Protein AF-A0A1J0ADS4-F1 (afdb_monomer_lite)

InterPro domains:
  IPR002820 Molybdopterin cofactor biosynthesis C (MoaC) domain [PF01967] (14-150)
  IPR013482 Molybdenum cofactor guanylyltransferase [MF_00316] (157-343)
  IPR013482 Molybdenum cofactor guanylyltransferase [cd02503] (159-340)
  IPR023045 Molybdenum cofactor biosynthesis C [TIGR00581] (3-151)
  IPR025877 MobA-like NTP transferase [PF12804] (161-295)
  IPR029044 Nucleotide-diphospho-sugar transferases [G3DSA:3.90.550.10] (155-344)
  IPR029044 Nucleotide-diphospho-sugar transferases [SSF53448] (159-340)
  IPR036522 Molybdopterin cofactor biosynthesis C (MoaC) domain superfamily [G3DSA:3.30.70.640] (1-154)
  IPR036522 Molybdopterin cofactor biosynthesis C (MoaC) domain superfamily [SSF55040] (11-152)
  IPR047594 Molybdenum cofactor biosynthesis C, bacteria/eukaryotes [cd01420] (14-151)

Radius of gyration: 23.71 Å; chains: 1; bounding box: 54×39×68 Å

Organism: NCBI:txid1188229

Secondary structure (DSSP, 8-state):
---TTB-TTS-B-PPP-TTSPPEEEEEEEEEEEE--GGGGGGEETTEEEETTEEHHHHHHHHHHHHHTTHHHHSTTPPP----EEEEEEEE-TT-EEEEEEEEEEEESS--HHHHHHHHHHHHHHHHHHHTTT-S--EEEEEEEEEEESSSS-B-SS-EEEEEE-----TTTSS-GGG-EETTEEHHHHHHHHHHTT-SEEEEEE-TTTTTTSGGGGS-EEE--S---STHHHHHHHHHH-TTSEEEEEETT-TT--HHHHHHHHHT--TTSSEEEEE-TTT-SEEEEEEEEPTHHHHHHHHHHHTT---HHHHHTTS-EEEE--S-GGGG----SHHHHHTS--

pLDDT: mean 91.05, std 9.17, range [40.84, 98.88]

Foldseek 3Di:
DDDQQADPVRDGDAHDLPPFAWWKKKWKWKKKKQDDPLQVVQDDPFFGQDPVGTQLVQLQVQLLVQLQCLPVPDPNDDRFDWPDKDWDWGADPRRMIMIMIMTIHGGSDHSHSSRLRSNVRSLVSSCVRCVVSDNPMDMDDTGIAFIATDQETHHVFAEEEEEEQDDPLPQAVDRLQQDDDPHGRLVVVVLVLCVSYHPYYEYEDAVCPQPPHPCPPHHYQHQPDPDDPPLSSVLSVCVVPLGHKYFAAYSQLSLADNVLLRVQRSQDDQVFQKEAEADPVPRFGPPRGIIGHSVVNVLSVVCVVVVNHDVRVSPRVTGYNYDHDPDVSSSDGDNHPVSVVPDDD

Structure (mmCIF, N/CA/C/O backbone):
data_AF-A0A1J0ADS4-F1
#
_entry.id   AF-A0A1J0ADS4-F1
#
loop_
_atom_site.group_PDB
_atom_site.id
_atom_site.type_symbol
_atom_site.label_atom_id
_atom_site.label_alt_id
_atom_site.label_comp_id
_atom_site.label_asym_id
_atom_site.label_entity_id
_atom_site.label_seq_id
_atom_site.pdbx_PDB_ins_code
_atom_site.Cartn_x
_atom_site.Cartn_y
_atom_site.Cartn_z
_atom_site.occupancy
_atom_site.B_iso_or_equiv
_atom_site.auth_seq_id
_atom_site.auth_comp_id
_atom_site.auth_asym_id
_atom_site.auth_atom_id
_atom_site.pdbx_PDB_model_num
ATOM 1 N N . MET A 1 1 ? -22.324 -1.658 -12.040 1.00 40.84 1 MET A N 1
ATOM 2 C CA . MET A 1 1 ? -21.294 -0.599 -12.139 1.00 40.84 1 MET A CA 1
ATOM 3 C C . MET A 1 1 ? -21.770 0.405 -13.178 1.00 40.84 1 MET A C 1
ATOM 5 O O . MET A 1 1 ? -22.011 -0.017 -14.299 1.00 40.84 1 MET A O 1
ATOM 9 N N . ASN A 1 2 ? -21.954 1.681 -12.827 1.00 46.66 2 ASN A N 1
ATOM 10 C CA . ASN A 1 2 ? -22.192 2.729 -13.828 1.00 46.66 2 ASN A CA 1
ATOM 11 C C . ASN A 1 2 ? -20.843 3.138 -14.432 1.00 46.66 2 ASN A C 1
ATOM 13 O O . ASN A 1 2 ? -19.930 3.499 -13.689 1.00 46.66 2 ASN A O 1
ATOM 17 N N . LEU A 1 3 ? -20.710 3.061 -15.757 1.00 55.16 3 LEU A N 1
ATOM 18 C CA . LEU A 1 3 ? -19.523 3.516 -16.483 1.00 55.16 3 LEU A CA 1
ATOM 19 C C . LEU A 1 3 ? -19.428 5.044 -16.357 1.00 55.16 3 LEU A C 1
ATOM 21 O O . LEU A 1 3 ? -20.282 5.764 -16.861 1.00 55.16 3 LEU A O 1
ATOM 25 N N . SER A 1 4 ? -18.409 5.556 -15.662 1.00 63.94 4 SER A N 1
ATOM 26 C CA . SER A 1 4 ? -18.287 6.997 -15.385 1.00 63.94 4 SER A CA 1
ATOM 27 C C . SER A 1 4 ? -17.936 7.837 -16.618 1.00 63.94 4 SER A C 1
ATOM 29 O O . SER A 1 4 ? -18.222 9.030 -16.638 1.00 63.94 4 SER A O 1
ATOM 31 N N . HIS A 1 5 ? -17.342 7.224 -17.643 1.00 69.25 5 HIS A N 1
ATOM 32 C CA . HIS A 1 5 ? -16.857 7.902 -18.851 1.00 69.25 5 HIS A CA 1
ATOM 33 C C . HIS A 1 5 ? -17.876 7.975 -19.990 1.00 69.25 5 HIS A C 1
ATOM 35 O O . HIS A 1 5 ? -17.514 8.385 -21.085 1.00 69.25 5 HIS A O 1
ATOM 41 N N . LEU A 1 6 ? -19.130 7.584 -19.757 1.00 75.19 6 LEU A N 1
ATOM 42 C CA . LEU A 1 6 ? -20.197 7.690 -20.748 1.00 75.19 6 LEU A CA 1
ATOM 43 C C . LEU A 1 6 ? -21.271 8.674 -20.273 1.00 75.19 6 LEU A C 1
ATOM 45 O O . LEU A 1 6 ? -21.571 8.771 -19.078 1.00 75.19 6 LEU A O 1
ATOM 49 N N . ASP A 1 7 ? -21.826 9.451 -21.194 1.00 74.75 7 ASP A N 1
ATOM 50 C CA . ASP A 1 7 ? -23.020 10.251 -20.946 1.00 74.75 7 ASP A CA 1
ATOM 51 C C . ASP A 1 7 ? -24.309 9.407 -21.029 1.00 74.75 7 ASP A C 1
ATOM 53 O O . ASP A 1 7 ? -24.271 8.192 -21.223 1.00 74.75 7 ASP A O 1
ATOM 57 N N . ALA A 1 8 ? -25.468 10.051 -20.853 1.00 77.94 8 ALA A N 1
ATOM 58 C CA . ALA A 1 8 ? -26.770 9.379 -20.921 1.00 77.94 8 ALA A CA 1
ATOM 59 C C . ALA A 1 8 ? -27.094 8.800 -22.315 1.00 77.94 8 ALA A C 1
ATOM 61 O O . ALA A 1 8 ? -27.987 7.967 -22.436 1.00 77.94 8 ALA A O 1
ATOM 62 N N . ASN A 1 9 ? -26.353 9.216 -23.345 1.00 82.06 9 ASN A N 1
ATOM 63 C CA . ASN A 1 9 ? -26.472 8.773 -24.729 1.00 82.06 9 ASN A CA 1
ATOM 64 C C . ASN A 1 9 ? -25.349 7.793 -25.125 1.00 82.06 9 ASN A C 1
ATOM 66 O O . ASN A 1 9 ? -25.169 7.529 -26.313 1.00 82.06 9 ASN A O 1
ATOM 70 N N . ASN A 1 10 ? -24.586 7.261 -24.158 1.00 78.44 10 ASN A N 1
ATOM 71 C CA . ASN A 1 10 ? -23.401 6.421 -24.373 1.00 78.44 10 ASN A CA 1
ATOM 72 C C . ASN A 1 10 ? -22.268 7.093 -25.171 1.00 78.44 10 ASN A C 1
ATOM 74 O O . ASN A 1 10 ? -21.444 6.404 -25.775 1.00 78.44 10 ASN A O 1
ATOM 78 N N . GLN A 1 11 ? -22.183 8.424 -25.158 1.00 79.88 11 GLN A N 1
ATOM 79 C CA . GLN A 1 11 ? -21.048 9.139 -25.733 1.00 79.88 11 GLN A CA 1
ATOM 80 C C . GLN A 1 11 ? -19.910 9.285 -24.715 1.00 79.88 11 GLN A C 1
ATOM 82 O O . GLN A 1 11 ? -20.177 9.530 -23.533 1.00 79.88 11 GLN A O 1
ATOM 87 N N . PRO A 1 12 ? -18.640 9.163 -25.143 1.00 82.38 12 PRO A N 1
ATOM 88 C CA . PRO A 1 12 ? -17.498 9.378 -24.268 1.00 82.38 12 PRO A CA 1
ATOM 89 C C . PRO A 1 12 ? -17.485 10.792 -23.678 1.00 82.38 12 PRO A C 1
ATOM 91 O O . PRO A 1 12 ? -17.591 11.779 -24.404 1.00 82.38 12 PRO A O 1
ATOM 94 N N . LYS A 1 13 ? -17.315 10.898 -22.360 1.00 84.75 13 LYS A N 1
ATOM 95 C CA . LYS A 1 13 ? -17.177 12.173 -21.653 1.00 84.75 13 LYS A CA 1
ATOM 96 C C . LYS A 1 13 ? -16.078 12.124 -20.600 1.00 84.75 13 LYS A C 1
ATOM 98 O O . LYS A 1 13 ? -15.821 11.097 -19.966 1.00 84.75 13 LYS A O 1
ATOM 103 N N . MET A 1 14 ? -15.490 13.288 -20.349 1.00 86.62 14 MET A N 1
ATOM 104 C CA . MET A 1 14 ? -14.678 13.511 -19.160 1.00 86.62 14 MET A CA 1
ATOM 105 C C . MET A 1 14 ? -15.586 13.590 -17.925 1.00 86.62 14 MET A C 1
ATOM 107 O O . MET A 1 14 ? -16.656 14.197 -17.955 1.00 86.62 14 MET A O 1
ATOM 111 N N . VAL A 1 15 ? -15.169 12.955 -16.829 1.00 88.31 15 VAL A N 1
ATOM 112 C CA . VAL A 1 15 ? -15.912 12.977 -15.562 1.00 88.31 15 VAL A CA 1
ATOM 113 C C . VAL A 1 15 ? -15.764 14.351 -14.913 1.00 88.31 15 VAL A C 1
ATOM 115 O O . VAL A 1 15 ? -14.639 14.803 -14.708 1.00 88.31 15 VAL A O 1
ATOM 118 N N . ASP A 1 16 ? -16.870 14.988 -14.524 1.00 88.81 16 ASP A N 1
ATOM 119 C CA . ASP A 1 16 ? -16.796 16.194 -13.698 1.00 88.81 16 ASP A CA 1
ATOM 120 C C . ASP A 1 16 ? -16.291 15.844 -12.286 1.00 88.81 16 ASP A C 1
ATOM 122 O O . ASP A 1 16 ? -16.812 14.956 -11.601 1.00 88.81 16 ASP A O 1
ATOM 126 N N . ILE A 1 17 ? -15.232 16.532 -11.866 1.00 91.19 17 ILE A N 1
ATOM 127 C CA . ILE A 1 17 ? -14.591 16.377 -10.559 1.00 91.19 17 ILE A CA 1
ATOM 128 C C . ILE A 1 17 ? -14.717 17.636 -9.693 1.00 91.19 17 ILE A C 1
ATOM 130 O O . ILE A 1 17 ? -14.140 17.669 -8.611 1.00 91.19 17 ILE A O 1
ATOM 134 N N . SER A 1 18 ? -15.472 18.650 -10.129 1.00 90.75 18 SER A N 1
ATOM 135 C CA . SER A 1 18 ? -15.635 19.950 -9.464 1.00 90.75 18 SER A CA 1
ATOM 136 C C . SER A 1 18 ? -16.016 19.833 -7.981 1.00 90.75 18 SER A C 1
ATOM 138 O O . SER A 1 18 ? -15.385 20.476 -7.139 1.00 90.75 18 SER A O 1
ATOM 140 N N . SER A 1 19 ? -16.962 18.948 -7.661 1.00 90.62 19 SER A N 1
ATOM 141 C CA . SER A 1 19 ? -17.500 18.704 -6.315 1.00 90.62 19 SER A CA 1
ATOM 142 C C . SER A 1 19 ? -16.641 17.798 -5.427 1.00 90.62 19 SER A C 1
ATOM 144 O O . SER A 1 19 ? -16.926 17.657 -4.239 1.00 90.62 19 SER A O 1
ATOM 146 N N . LYS A 1 20 ? -15.595 17.165 -5.972 1.00 89.62 20 LYS A N 1
ATOM 147 C CA . LYS A 1 20 ? -14.712 16.288 -5.192 1.00 89.62 20 LYS A CA 1
ATOM 148 C C . LYS A 1 20 ? -13.735 17.118 -4.357 1.00 89.62 20 LYS A C 1
ATOM 150 O O . LYS A 1 20 ? -13.250 18.162 -4.798 1.00 89.62 20 LYS A O 1
ATOM 155 N N . SER A 1 21 ? -13.407 16.623 -3.168 1.00 87.69 21 SER A N 1
ATOM 156 C CA . SER A 1 21 ? -12.340 17.174 -2.334 1.00 87.69 21 SER A CA 1
ATOM 157 C C . SER A 1 21 ? -10.961 16.853 -2.915 1.00 87.69 21 SER A C 1
ATOM 159 O O . SER A 1 21 ? -10.755 15.813 -3.551 1.00 87.69 21 SER A O 1
ATOM 161 N N . SER A 1 22 ? -10.017 17.773 -2.702 1.00 91.62 22 SER A N 1
ATOM 162 C CA . SER A 1 22 ? -8.606 17.525 -2.993 1.00 91.62 22 SER A CA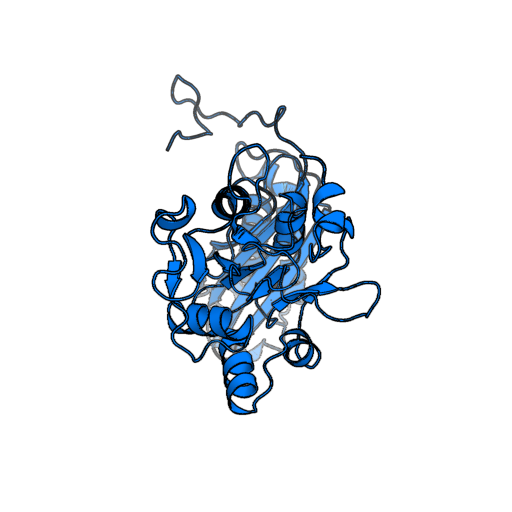 1
ATOM 163 C C . SER A 1 22 ? -7.981 16.769 -1.828 1.00 91.62 22 SER A C 1
ATOM 165 O O . SER A 1 22 ? -8.177 17.147 -0.675 1.00 91.62 22 SER A O 1
ATOM 167 N N . THR A 1 23 ? -7.253 15.704 -2.133 1.00 91.06 23 THR A N 1
ATOM 168 C CA . THR A 1 23 ? -6.609 14.821 -1.155 1.00 91.06 23 THR A CA 1
ATOM 169 C C . THR A 1 23 ? -5.242 14.409 -1.684 1.00 91.06 23 THR A C 1
ATOM 171 O O . THR A 1 23 ? -5.000 14.473 -2.893 1.00 91.06 23 THR A O 1
ATOM 174 N N . LEU A 1 24 ? -4.343 13.975 -0.799 1.00 92.25 24 LEU A N 1
ATOM 175 C CA . LEU A 1 24 ? -3.059 13.410 -1.208 1.00 92.25 24 LEU A CA 1
ATOM 176 C C . LEU A 1 24 ? -3.297 12.080 -1.932 1.00 92.25 24 LEU A C 1
ATOM 178 O O . LEU A 1 24 ? -3.792 11.126 -1.340 1.00 92.25 24 LEU A O 1
ATOM 182 N N . ARG A 1 25 ? -2.936 12.016 -3.210 1.00 94.62 25 ARG A N 1
ATOM 183 C CA . ARG A 1 25 ? -3.041 10.849 -4.088 1.00 94.62 25 ARG A CA 1
ATOM 184 C C . ARG A 1 25 ? -1.667 10.228 -4.265 1.00 94.62 25 ARG A C 1
ATOM 186 O O . ARG A 1 25 ? -0.678 10.935 -4.459 1.00 94.62 25 ARG A O 1
ATOM 193 N N . ARG A 1 26 ? -1.618 8.900 -4.284 1.00 96.31 26 ARG A N 1
ATOM 194 C CA . ARG A 1 26 ? -0.428 8.133 -4.663 1.00 96.31 26 ARG A CA 1
ATOM 195 C C . ARG A 1 26 ? -0.846 6.994 -5.573 1.00 96.31 26 ARG A C 1
ATOM 197 O O . ARG A 1 26 ? -1.830 6.315 -5.281 1.00 96.31 26 ARG A O 1
ATOM 204 N N . ALA A 1 27 ? -0.077 6.763 -6.627 1.00 97.31 27 ALA A N 1
ATOM 205 C CA . ALA A 1 27 ? -0.176 5.565 -7.443 1.00 97.31 27 ALA A CA 1
ATOM 206 C C . ALA A 1 27 ? 1.216 4.987 -7.695 1.00 97.31 27 ALA A C 1
ATOM 208 O O . ALA A 1 27 ? 2.151 5.738 -7.968 1.00 97.31 27 ALA A O 1
ATOM 209 N N . THR A 1 28 ? 1.340 3.664 -7.627 1.00 97.81 28 THR A N 1
ATOM 210 C CA . THR A 1 28 ? 2.539 2.943 -8.059 1.00 97.81 28 THR A CA 1
ATOM 211 C C . THR A 1 28 ? 2.137 1.935 -9.119 1.00 97.81 28 THR A C 1
ATOM 213 O O . THR A 1 28 ? 1.284 1.085 -8.866 1.00 97.81 28 THR A O 1
ATOM 216 N N . ALA A 1 29 ? 2.743 2.021 -10.297 1.00 98.44 29 ALA A N 1
ATOM 217 C CA . ALA A 1 29 ? 2.557 1.073 -11.388 1.00 98.44 29 ALA A CA 1
ATOM 218 C C . ALA A 1 29 ? 3.856 0.320 -11.671 1.00 98.44 29 ALA A C 1
ATOM 220 O O . ALA A 1 29 ? 4.939 0.775 -11.302 1.00 98.44 29 ALA A O 1
ATOM 221 N N . GLN A 1 30 ? 3.737 -0.820 -12.344 1.00 98.38 30 GLN A N 1
ATOM 222 C CA . GLN A 1 30 ? 4.853 -1.664 -12.744 1.00 98.38 30 GLN A CA 1
ATOM 223 C C . GLN A 1 30 ? 4.760 -2.018 -14.223 1.00 98.38 30 GLN A C 1
ATOM 225 O O . GLN A 1 30 ? 3.656 -2.180 -14.731 1.00 98.38 30 GLN A O 1
ATOM 230 N N . ALA A 1 31 ? 5.909 -2.208 -14.867 1.00 98.69 31 ALA A N 1
ATOM 231 C CA . ALA A 1 31 ? 6.056 -3.008 -16.080 1.00 98.69 31 ALA A CA 1
ATOM 232 C C . ALA A 1 31 ? 7.267 -3.943 -15.935 1.00 98.69 31 ALA A C 1
ATOM 234 O O . ALA A 1 31 ? 8.220 -3.629 -15.217 1.00 98.69 31 ALA A O 1
ATOM 235 N N . LYS A 1 32 ? 7.244 -5.091 -16.615 1.00 98.62 32 LYS A N 1
ATOM 236 C CA . LYS A 1 32 ? 8.375 -6.023 -16.670 1.00 98.62 32 LYS A CA 1
ATOM 237 C C . LYS A 1 32 ? 8.869 -6.199 -18.095 1.00 98.62 32 LYS A C 1
ATOM 239 O O . LYS A 1 32 ? 8.079 -6.198 -19.035 1.00 98.62 32 LYS A O 1
ATOM 244 N N . ILE A 1 33 ? 10.173 -6.404 -18.251 1.00 98.50 33 ILE A N 1
ATOM 245 C CA . ILE A 1 33 ? 10.802 -6.631 -19.550 1.00 98.50 33 ILE A CA 1
ATOM 246 C C . ILE A 1 33 ? 11.696 -7.853 -19.466 1.00 98.50 33 ILE A C 1
ATOM 248 O O . ILE A 1 33 ? 12.663 -7.873 -18.711 1.00 98.50 33 ILE A O 1
ATOM 252 N N . GLN A 1 34 ? 11.385 -8.867 -20.264 1.00 98.38 34 GLN A N 1
ATOM 253 C CA . GLN A 1 34 ? 12.276 -9.996 -20.462 1.00 98.38 34 GLN A CA 1
ATOM 254 C C . GLN A 1 34 ? 13.280 -9.642 -21.558 1.00 98.38 34 GLN A C 1
ATOM 256 O O . GLN A 1 34 ? 12.895 -9.466 -22.720 1.00 98.38 34 GLN A O 1
ATOM 261 N N . LEU A 1 35 ? 14.559 -9.550 -21.195 1.00 97.75 35 LEU A N 1
ATOM 262 C CA . LEU A 1 35 ? 15.634 -9.383 -22.167 1.00 97.75 35 LEU A CA 1
ATOM 263 C C . LEU A 1 35 ? 16.173 -10.759 -22.600 1.00 97.75 35 LEU A C 1
ATOM 265 O O . LEU A 1 35 ? 16.224 -11.686 -21.786 1.00 97.75 35 LEU A O 1
ATOM 269 N N . PRO A 1 36 ? 16.583 -10.922 -23.869 1.00 97.12 36 PRO A N 1
ATOM 270 C CA . PRO A 1 36 ? 17.258 -12.130 -24.329 1.00 97.12 36 PRO A CA 1
ATOM 271 C C . PRO A 1 36 ? 18.683 -12.236 -23.771 1.00 97.12 36 PRO A C 1
ATOM 273 O O . PRO A 1 36 ? 19.350 -11.231 -23.521 1.00 97.12 36 PRO A O 1
ATOM 276 N N . SER A 1 37 ? 19.183 -13.469 -23.652 1.00 96.31 37 SER A N 1
ATOM 277 C CA . SER A 1 37 ? 20.492 -13.788 -23.054 1.00 96.31 37 SER A CA 1
ATOM 278 C C . SER A 1 37 ? 21.682 -13.078 -23.704 1.00 96.31 37 SER A C 1
ATOM 280 O O . SER A 1 37 ? 22.676 -12.815 -23.031 1.00 96.31 37 SER A O 1
ATOM 282 N N . CYS A 1 38 ? 21.586 -12.693 -24.982 1.00 95.00 38 CYS A N 1
ATOM 283 C CA . CYS A 1 38 ? 22.631 -11.916 -25.652 1.00 95.00 38 CYS A CA 1
ATOM 284 C C . CYS A 1 38 ? 22.873 -10.533 -25.020 1.00 95.00 38 CYS A C 1
ATOM 286 O O . CYS A 1 38 ? 23.943 -9.963 -25.223 1.00 95.00 38 CYS A O 1
ATOM 288 N N . LEU A 1 39 ? 21.931 -9.998 -24.229 1.00 95.06 39 LEU A N 1
ATOM 289 C CA . LEU A 1 39 ? 22.128 -8.741 -23.504 1.00 95.06 39 LEU A CA 1
ATOM 290 C C . LEU A 1 39 ? 22.931 -8.887 -22.204 1.00 95.06 39 LEU A C 1
ATOM 292 O O . LEU A 1 39 ? 23.398 -7.872 -21.689 1.00 95.06 39 LEU A O 1
ATOM 296 N N . GLN A 1 40 ? 23.169 -10.109 -21.711 1.00 95.62 40 GLN A N 1
ATOM 297 C CA . GLN A 1 40 ? 23.896 -10.353 -20.457 1.00 95.62 40 GLN A CA 1
ATOM 298 C C . GLN A 1 40 ? 25.257 -9.648 -20.417 1.00 95.62 40 GLN A C 1
ATOM 300 O O . GLN A 1 40 ? 25.647 -9.087 -19.396 1.00 95.62 40 GLN A O 1
ATOM 305 N N . THR A 1 41 ? 25.984 -9.644 -21.536 1.00 95.75 41 THR A N 1
ATOM 306 C CA . THR A 1 41 ? 27.333 -9.064 -21.626 1.00 95.75 41 THR A CA 1
ATOM 307 C C . THR A 1 41 ? 27.364 -7.544 -21.446 1.00 95.75 41 THR A C 1
ATOM 309 O O . THR A 1 41 ? 28.430 -6.984 -21.178 1.00 95.75 41 THR A O 1
ATOM 312 N N . TYR A 1 42 ? 26.214 -6.878 -21.590 1.00 95.88 42 TYR A N 1
ATOM 313 C CA . TYR A 1 42 ? 26.063 -5.424 -21.493 1.00 95.88 42 TYR A CA 1
ATOM 314 C C . TYR A 1 42 ? 25.562 -4.957 -20.123 1.00 95.88 42 TYR A C 1
ATOM 316 O O . TYR A 1 42 ? 25.576 -3.755 -19.855 1.00 95.88 42 TYR A O 1
ATOM 324 N N . VAL A 1 43 ? 25.157 -5.887 -19.253 1.00 95.44 43 VAL A N 1
ATOM 325 C CA . VAL A 1 43 ? 24.778 -5.588 -17.870 1.00 95.44 43 VAL A CA 1
ATOM 326 C C . VAL A 1 43 ? 26.041 -5.274 -17.063 1.00 95.44 43 VAL A C 1
ATOM 328 O O . VAL A 1 43 ? 27.012 -6.039 -17.074 1.00 95.44 43 VAL A O 1
ATOM 331 N N . LYS A 1 44 ? 26.050 -4.126 -16.384 1.00 94.12 44 LYS A N 1
ATOM 332 C CA . LYS A 1 44 ? 27.156 -3.622 -15.561 1.00 94.12 44 LYS A CA 1
ATOM 333 C C . LYS A 1 44 ? 26.595 -3.083 -14.246 1.00 94.12 44 LYS A C 1
ATOM 335 O O . LYS A 1 44 ? 26.136 -1.947 -14.190 1.00 94.12 44 LYS A O 1
ATOM 340 N N . GLY A 1 45 ? 26.658 -3.902 -13.194 1.00 91.00 45 GLY A N 1
ATOM 341 C CA . GLY A 1 45 ? 25.972 -3.602 -11.935 1.00 91.00 45 GLY A CA 1
ATOM 342 C C . GLY A 1 45 ? 24.462 -3.554 -12.166 1.00 91.00 45 GLY A C 1
ATOM 343 O O . GLY A 1 45 ? 23.924 -4.446 -12.819 1.00 91.00 45 GLY A O 1
ATOM 344 N N . ASP A 1 46 ? 23.824 -2.480 -11.714 1.00 90.88 46 ASP A N 1
ATOM 345 C CA . ASP A 1 46 ? 22.374 -2.274 -11.815 1.00 90.88 46 ASP A CA 1
ATOM 346 C C . ASP A 1 46 ? 21.956 -1.520 -13.093 1.00 90.88 46 ASP A C 1
ATOM 348 O O . ASP A 1 46 ? 20.900 -0.899 -13.13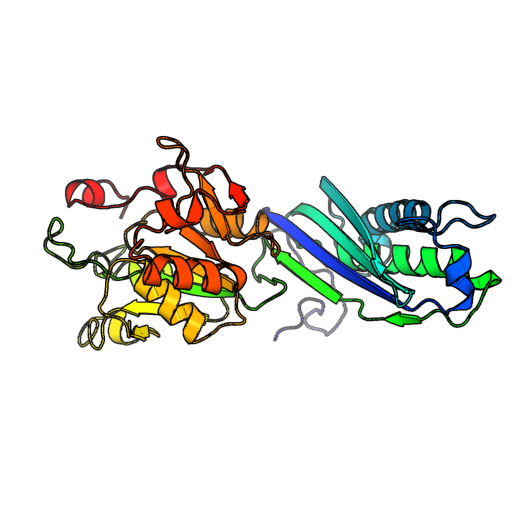6 1.00 90.88 46 ASP A O 1
ATOM 352 N N . GLU A 1 47 ? 22.789 -1.525 -14.139 1.00 96.31 47 GLU A N 1
ATOM 353 C CA . GLU A 1 47 ? 22.571 -0.768 -15.380 1.00 96.31 47 GLU A CA 1
ATOM 354 C C . GLU A 1 47 ? 22.944 -1.592 -16.626 1.00 96.31 47 GLU A C 1
ATOM 356 O O . GLU A 1 47 ? 23.751 -2.523 -16.569 1.00 96.31 47 GLU A O 1
ATOM 361 N N . ILE A 1 48 ? 22.383 -1.230 -17.782 1.00 96.12 48 ILE A N 1
ATOM 362 C CA . ILE A 1 48 ? 22.802 -1.717 -19.099 1.00 96.12 48 ILE A CA 1
ATOM 363 C C . ILE A 1 48 ? 23.519 -0.583 -19.833 1.00 96.12 48 ILE A C 1
ATOM 365 O O . ILE A 1 48 ? 22.948 0.477 -20.099 1.00 96.12 48 ILE A O 1
ATOM 369 N N . LEU A 1 49 ? 24.778 -0.820 -20.207 1.00 95.38 49 LEU A N 1
ATOM 370 C CA . LEU A 1 49 ? 25.600 0.159 -20.917 1.00 95.38 49 LEU A CA 1
ATOM 371 C C . LEU A 1 49 ? 25.781 -0.243 -22.380 1.00 95.38 49 LEU A C 1
ATOM 373 O O . LEU A 1 49 ? 26.435 -1.237 -22.701 1.00 95.38 49 LEU A O 1
ATOM 377 N N . LEU A 1 50 ? 25.219 0.566 -23.278 1.00 93.50 50 LEU A N 1
ATOM 378 C CA . LEU A 1 50 ? 25.326 0.397 -24.727 1.00 93.50 50 LEU A CA 1
ATOM 379 C C . LEU A 1 50 ? 26.119 1.548 -25.350 1.00 93.50 50 LEU A C 1
ATOM 381 O O . LEU A 1 50 ? 26.341 2.585 -24.732 1.00 93.50 50 LEU A O 1
ATOM 385 N N . LYS A 1 51 ? 26.461 1.427 -26.639 1.00 89.19 51 LYS A N 1
ATOM 386 C CA . LYS A 1 51 ? 27.004 2.560 -27.419 1.00 89.19 51 LYS A CA 1
ATOM 387 C C . LYS A 1 51 ? 26.064 3.774 -27.439 1.00 89.19 51 LYS A C 1
ATOM 389 O O . LYS A 1 51 ? 26.523 4.891 -27.630 1.00 89.19 51 LYS A O 1
ATOM 394 N N . LYS A 1 52 ? 24.759 3.543 -27.248 1.00 82.62 52 LYS A N 1
ATOM 395 C CA . LYS A 1 52 ? 23.731 4.585 -27.124 1.00 82.62 52 LYS A CA 1
ATOM 396 C C . LYS A 1 52 ? 23.721 5.280 -25.750 1.00 82.62 52 LYS A C 1
ATOM 398 O O . LYS A 1 52 ? 22.990 6.247 -25.591 1.00 82.62 52 LYS A O 1
ATOM 403 N N . GLY A 1 53 ? 24.501 4.803 -24.775 1.00 92.69 53 GLY A N 1
ATOM 404 C CA . GLY A 1 53 ? 24.539 5.312 -23.401 1.00 92.69 53 GLY A CA 1
ATOM 405 C C . GLY A 1 53 ? 23.903 4.369 -22.372 1.00 92.69 53 GLY A C 1
ATOM 406 O O . GLY A 1 53 ? 23.704 3.180 -22.637 1.00 92.69 53 GLY A O 1
ATOM 407 N N . ALA A 1 54 ? 23.618 4.923 -21.189 1.00 96.75 54 ALA A N 1
ATOM 408 C CA . ALA A 1 54 ? 22.978 4.239 -20.065 1.00 96.75 54 ALA A CA 1
ATOM 409 C C . ALA A 1 54 ? 21.476 4.049 -20.316 1.00 96.75 54 ALA A C 1
ATOM 411 O O . ALA A 1 54 ? 20.732 5.019 -20.504 1.00 96.75 54 ALA A O 1
ATOM 412 N N . VAL A 1 55 ? 21.033 2.794 -20.362 1.00 98.12 55 VAL A N 1
ATOM 413 C CA . VAL A 1 55 ? 19.686 2.440 -20.821 1.00 98.12 55 VAL A CA 1
ATOM 414 C C . VAL A 1 55 ? 18.624 2.795 -19.782 1.00 98.12 55 VAL A C 1
ATOM 416 O O . VAL A 1 55 ? 17.637 3.444 -20.132 1.00 98.12 55 VAL A O 1
ATOM 419 N N . PHE A 1 56 ? 18.814 2.420 -18.517 1.00 98.38 56 PHE A N 1
ATOM 420 C CA . PHE A 1 56 ? 17.830 2.655 -17.462 1.00 98.38 56 PHE A CA 1
ATOM 421 C C . PHE A 1 56 ? 17.742 4.137 -17.107 1.00 98.38 56 PHE A C 1
ATOM 423 O O . PHE A 1 56 ? 16.633 4.657 -17.014 1.00 98.38 56 PHE A O 1
ATOM 430 N N . GLN A 1 57 ? 18.864 4.863 -17.039 1.00 98.00 57 GLN A N 1
ATOM 431 C CA . GLN A 1 57 ? 18.825 6.327 -16.873 1.00 98.00 57 GLN A CA 1
ATOM 432 C C . GLN A 1 57 ? 18.015 7.029 -17.976 1.00 98.00 57 GLN A C 1
ATOM 434 O O . GLN A 1 57 ? 17.185 7.894 -17.693 1.00 98.00 57 GLN A O 1
ATOM 439 N N . THR A 1 58 ? 18.198 6.625 -19.237 1.00 98.44 58 THR A N 1
ATOM 440 C CA . THR A 1 58 ? 17.421 7.179 -20.361 1.00 98.44 58 THR A CA 1
ATOM 441 C C . THR A 1 58 ? 15.931 6.846 -20.222 1.00 98.44 58 THR A C 1
ATOM 443 O O . THR A 1 58 ? 15.077 7.703 -20.458 1.00 98.44 58 THR A O 1
ATOM 446 N N . ALA A 1 59 ? 15.606 5.628 -19.781 1.00 98.69 59 ALA A N 1
ATOM 447 C CA . ALA A 1 59 ? 14.231 5.202 -19.531 1.00 98.69 59 ALA A CA 1
ATOM 448 C C . ALA A 1 59 ? 13.554 5.985 -18.393 1.00 98.69 59 ALA A C 1
ATOM 450 O O . ALA A 1 59 ? 12.381 6.331 -18.519 1.00 98.69 59 ALA A O 1
ATOM 451 N N . ILE A 1 60 ? 14.279 6.328 -17.321 1.00 98.75 60 ILE A N 1
ATOM 452 C CA . ILE A 1 60 ? 13.768 7.160 -16.217 1.00 98.75 60 ILE A CA 1
ATOM 453 C C . ILE A 1 60 ? 13.382 8.555 -16.722 1.00 98.75 60 ILE A C 1
ATOM 455 O O . ILE A 1 60 ? 12.310 9.064 -16.380 1.00 98.75 60 ILE A O 1
ATOM 459 N N . ILE A 1 61 ? 14.220 9.169 -17.564 1.00 98.62 61 ILE A N 1
ATOM 460 C CA . ILE A 1 61 ? 13.938 10.488 -18.150 1.00 98.62 61 ILE A CA 1
ATOM 461 C C . ILE A 1 61 ? 12.681 10.415 -19.021 1.00 98.62 61 ILE A C 1
ATOM 463 O O . ILE A 1 61 ? 11.754 11.207 -18.835 1.00 98.62 61 ILE A O 1
ATOM 467 N N . ALA A 1 62 ? 12.621 9.440 -19.932 1.00 98.75 62 ALA A N 1
ATOM 468 C CA . ALA A 1 62 ? 11.486 9.265 -20.832 1.00 98.75 62 ALA A CA 1
ATOM 469 C C . ALA A 1 62 ? 10.181 8.978 -20.070 1.00 98.75 62 ALA A C 1
ATOM 471 O O . ALA A 1 62 ? 9.158 9.611 -20.336 1.00 98.75 62 ALA A O 1
ATOM 472 N N . GLY A 1 63 ? 10.224 8.097 -19.068 1.00 98.75 63 GLY A N 1
ATOM 473 C CA . GLY A 1 63 ? 9.089 7.808 -18.195 1.00 98.75 63 GLY A CA 1
ATOM 474 C C . GLY A 1 63 ? 8.623 9.038 -17.410 1.00 98.75 63 GLY A C 1
ATOM 475 O O . GLY A 1 63 ? 7.427 9.313 -17.349 1.00 98.75 63 GLY A O 1
ATOM 476 N N . THR A 1 64 ? 9.548 9.842 -16.878 1.00 98.75 64 THR A N 1
ATOM 477 C CA . THR A 1 64 ? 9.214 11.090 -16.164 1.00 98.75 64 THR A CA 1
ATOM 478 C C . THR A 1 64 ? 8.572 12.125 -17.090 1.00 98.75 64 THR A C 1
ATOM 480 O O . THR A 1 64 ? 7.662 12.852 -16.689 1.00 98.75 64 THR A O 1
ATOM 483 N N . MET A 1 65 ? 9.021 12.211 -18.345 1.00 98.62 65 MET A N 1
ATOM 484 C CA . MET A 1 65 ? 8.376 13.061 -19.350 1.00 98.62 65 MET A CA 1
ATOM 485 C C . MET A 1 65 ? 6.968 12.566 -19.687 1.00 98.62 65 MET A C 1
ATOM 487 O O . MET A 1 65 ? 6.063 13.386 -19.805 1.00 98.62 65 MET A O 1
ATOM 491 N N . ALA A 1 66 ? 6.784 11.250 -19.798 1.00 98.56 66 ALA A N 1
ATOM 492 C CA . ALA A 1 66 ? 5.494 10.638 -20.089 1.00 98.56 66 ALA A CA 1
ATOM 493 C C . ALA A 1 66 ? 4.465 1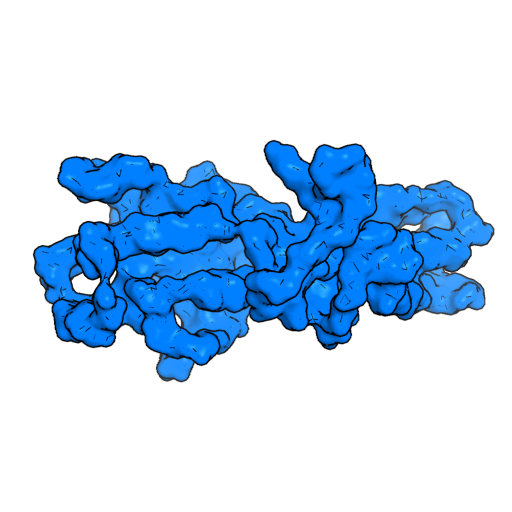0.878 -18.983 1.00 98.56 66 ALA A C 1
ATOM 495 O O . ALA A 1 66 ? 3.338 11.247 -19.287 1.00 98.56 66 ALA A O 1
ATOM 496 N N . VAL A 1 67 ? 4.867 10.748 -17.713 1.00 98.62 67 VAL A N 1
ATOM 497 C CA . VAL A 1 67 ? 4.025 11.058 -16.543 1.00 98.62 67 VAL A CA 1
ATOM 498 C C . VAL A 1 67 ? 3.409 12.454 -16.663 1.00 98.62 67 VAL A C 1
ATOM 500 O O . VAL A 1 67 ? 2.206 12.616 -16.488 1.00 98.62 67 VAL A O 1
ATOM 503 N N . LYS A 1 68 ? 4.216 13.454 -17.034 1.00 98.12 68 LYS A N 1
ATOM 504 C CA . LYS A 1 68 ? 3.788 14.858 -17.172 1.00 98.12 68 LYS A CA 1
ATOM 505 C C . LYS A 1 68 ? 2.994 15.169 -18.447 1.00 98.12 68 LYS A C 1
ATOM 507 O O . LYS A 1 68 ? 2.621 16.318 -18.637 1.00 98.12 68 LYS A O 1
ATOM 512 N N . LYS A 1 69 ? 2.834 14.196 -19.345 1.00 98.00 69 LYS A N 1
ATOM 513 C CA . LYS A 1 69 ? 2.130 14.325 -20.632 1.00 98.00 69 LYS A CA 1
ATOM 514 C C . LYS A 1 69 ? 0.980 13.326 -20.742 1.00 98.00 69 LYS A C 1
ATOM 516 O O . LYS A 1 69 ? 0.524 13.021 -21.841 1.00 98.00 69 LYS A O 1
ATOM 521 N N . THR A 1 70 ? 0.541 12.762 -19.622 1.00 98.31 70 THR A N 1
ATOM 522 C CA . THR A 1 70 ? -0.457 11.688 -19.611 1.00 98.31 70 THR A CA 1
ATOM 523 C C . THR A 1 70 ? -1.777 12.157 -20.214 1.00 98.31 70 THR A C 1
ATOM 525 O O . THR A 1 70 ? -2.385 11.430 -20.996 1.00 98.31 70 THR A O 1
ATOM 528 N N . GLU A 1 71 ? -2.184 13.392 -19.928 1.00 96.44 71 GLU A N 1
ATOM 529 C CA . GLU A 1 71 ? -3.390 14.015 -20.468 1.00 96.44 71 GLU A CA 1
ATOM 530 C C . GLU A 1 71 ? -3.322 14.275 -21.982 1.00 96.44 71 GLU A C 1
ATOM 532 O O . GLU A 1 71 ? -4.358 14.321 -22.640 1.00 96.44 71 GLU A O 1
ATOM 537 N N . GLU A 1 72 ? -2.117 14.404 -22.552 1.00 97.00 72 GLU A N 1
ATOM 538 C CA . GLU A 1 72 ? -1.922 14.519 -24.005 1.00 97.00 72 GLU A CA 1
ATOM 539 C C . GLU A 1 72 ? -2.106 13.163 -24.710 1.00 97.00 72 GLU A C 1
ATOM 541 O O . GLU A 1 72 ? -2.412 13.120 -25.902 1.00 97.00 72 GLU A O 1
ATOM 546 N N . LEU A 1 73 ? -1.897 12.055 -23.988 1.00 96.19 73 LEU A N 1
ATOM 547 C CA . LEU A 1 73 ? -1.846 10.700 -24.544 1.00 96.19 73 LEU A CA 1
ATOM 548 C C . LEU A 1 73 ? -3.120 9.889 -24.290 1.00 96.19 73 LEU A C 1
ATOM 550 O O . LEU A 1 73 ? -3.544 9.131 -25.162 1.00 96.19 73 LEU A O 1
ATOM 554 N N . ILE A 1 74 ? -3.719 10.016 -23.104 1.00 95.31 74 ILE A N 1
ATOM 555 C CA . ILE A 1 74 ? -4.896 9.248 -22.692 1.00 95.31 74 ILE A CA 1
ATOM 556 C C . ILE A 1 74 ? -6.141 10.140 -22.774 1.00 95.31 74 ILE A C 1
ATOM 558 O O . ILE A 1 74 ? -6.285 11.067 -21.970 1.00 95.31 74 ILE A O 1
ATOM 562 N N . PRO A 1 75 ? -7.082 9.859 -23.698 1.00 92.44 75 PRO A N 1
ATOM 563 C CA . PRO A 1 75 ? -8.304 10.643 -23.815 1.00 92.44 75 PRO A CA 1
ATOM 564 C C . PRO A 1 75 ? -9.080 10.707 -22.496 1.00 92.44 75 PRO A C 1
ATOM 566 O O . PRO A 1 75 ? -9.235 9.705 -21.799 1.00 92.44 75 PRO A O 1
ATOM 569 N N . PHE A 1 76 ? -9.619 11.888 -22.191 1.00 91.06 76 PHE A N 1
ATOM 570 C CA . PHE A 1 76 ? -10.436 12.171 -21.003 1.00 91.06 76 PHE A CA 1
ATOM 571 C C . PHE A 1 76 ? -9.725 12.093 -19.644 1.00 91.06 76 PHE A C 1
ATOM 573 O O . PHE A 1 76 ? -10.403 12.250 -18.624 1.00 91.06 76 PHE A O 1
ATOM 580 N N . CYS A 1 77 ? -8.400 11.920 -19.603 1.00 94.31 77 CYS A N 1
ATOM 581 C CA . CYS A 1 77 ? -7.638 12.242 -18.399 1.00 94.31 77 CYS A CA 1
ATOM 582 C C . CYS A 1 77 ? -7.701 13.747 -18.119 1.00 94.31 77 CYS A C 1
ATOM 584 O O . CYS A 1 77 ? -7.656 14.575 -19.030 1.00 94.31 77 CYS A O 1
ATOM 586 N N . HIS A 1 78 ? -7.814 14.104 -16.842 1.00 95.00 78 HIS A N 1
ATOM 587 C CA . HIS A 1 78 ? -7.662 15.488 -16.406 1.00 95.00 78 HIS A CA 1
ATOM 588 C C . HIS A 1 78 ? -6.187 15.878 -16.441 1.00 95.00 78 HIS A C 1
ATOM 590 O O . HIS A 1 78 ? -5.316 15.041 -16.234 1.00 95.00 78 HIS A O 1
ATOM 596 N N . GLN A 1 79 ? -5.914 17.165 -16.622 1.00 95.75 79 GLN A N 1
ATOM 597 C CA . GLN A 1 79 ? -4.588 17.706 -16.354 1.00 95.75 79 GLN A CA 1
ATOM 598 C C . GLN A 1 79 ? -4.361 17.781 -14.837 1.00 95.75 79 GLN A C 1
ATOM 600 O O . GLN A 1 79 ? -5.175 18.367 -14.116 1.00 95.75 79 GLN A O 1
ATOM 605 N N . ILE A 1 80 ? -3.268 17.190 -14.349 1.00 95.69 80 ILE A N 1
ATOM 606 C CA . ILE A 1 80 ? -2.973 17.065 -12.915 1.00 95.69 80 ILE A CA 1
ATOM 607 C C . ILE A 1 80 ? -1.570 17.623 -12.617 1.00 95.69 80 ILE A C 1
ATOM 609 O O . ILE A 1 80 ? -0.602 17.210 -13.257 1.00 95.69 80 ILE A O 1
ATOM 613 N N . PRO A 1 81 ? -1.410 18.529 -11.632 1.00 95.06 81 PRO A N 1
ATOM 614 C CA . PRO A 1 81 ? -0.096 19.028 -11.238 1.00 95.06 81 PRO A CA 1
ATOM 615 C C . PRO A 1 81 ? 0.683 17.950 -10.470 1.00 95.06 81 PRO A C 1
ATOM 617 O O . PRO A 1 81 ? 0.385 17.645 -9.317 1.00 95.06 81 PRO A O 1
ATOM 620 N N . ILE A 1 82 ? 1.689 17.354 -11.107 1.00 97.81 82 ILE A N 1
ATOM 621 C CA . ILE A 1 82 ? 2.507 16.302 -10.490 1.00 97.81 82 ILE A CA 1
ATOM 622 C C . ILE A 1 82 ? 3.472 16.909 -9.470 1.00 97.81 82 ILE A C 1
ATOM 624 O O . ILE A 1 82 ? 4.301 17.746 -9.821 1.00 97.81 82 ILE A O 1
ATOM 628 N N . GLU A 1 83 ? 3.393 16.459 -8.218 1.00 97.56 83 GLU A N 1
ATOM 629 C CA . GLU A 1 83 ? 4.261 16.937 -7.132 1.00 97.56 83 GLU A CA 1
ATOM 630 C C . GLU A 1 83 ? 5.501 16.051 -6.962 1.00 97.56 83 GLU A C 1
ATOM 632 O O . GLU A 1 83 ? 6.580 16.534 -6.627 1.00 97.56 83 GLU A O 1
ATOM 637 N N . SER A 1 84 ? 5.368 14.744 -7.203 1.00 97.94 84 SER A N 1
ATOM 638 C CA . SER A 1 84 ? 6.478 13.794 -7.123 1.00 97.94 84 SER A CA 1
ATOM 639 C C . SER A 1 84 ? 6.316 12.666 -8.135 1.00 97.94 84 SER A C 1
ATOM 641 O O . SER A 1 84 ? 5.216 12.153 -8.340 1.00 97.94 84 SER A O 1
ATOM 643 N N . CYS A 1 85 ? 7.428 12.270 -8.746 1.00 98.19 85 CYS A N 1
ATOM 644 C CA . CYS A 1 85 ? 7.525 11.154 -9.675 1.00 98.19 85 CYS A CA 1
ATOM 645 C C . CYS A 1 85 ? 8.874 10.466 -9.459 1.00 98.19 85 CYS A C 1
ATOM 647 O O . CYS A 1 85 ? 9.919 11.098 -9.612 1.00 98.19 85 CYS A O 1
ATOM 649 N N . THR A 1 86 ? 8.858 9.184 -9.108 1.00 98.38 86 THR A N 1
ATOM 650 C CA . THR A 1 86 ? 10.069 8.382 -8.903 1.00 98.38 86 THR A CA 1
ATOM 651 C C . THR A 1 86 ? 10.005 7.092 -9.704 1.00 98.38 86 THR A C 1
ATOM 653 O O . THR A 1 86 ? 8.929 6.534 -9.925 1.00 98.38 86 THR A O 1
ATOM 656 N N . PHE A 1 87 ? 11.172 6.615 -10.131 1.00 98.56 87 PHE A N 1
ATOM 657 C CA . PHE A 1 87 ? 11.330 5.338 -10.812 1.00 98.56 87 PHE A CA 1
ATOM 658 C C . PHE A 1 87 ? 12.332 4.470 -10.059 1.00 98.56 87 PHE A C 1
ATOM 660 O O . PHE A 1 87 ? 13.383 4.958 -9.647 1.00 98.56 87 PHE A O 1
ATOM 667 N N . ALA A 1 88 ? 12.013 3.188 -9.924 1.00 97.88 88 ALA A N 1
ATOM 668 C CA . ALA A 1 88 ? 12.943 2.143 -9.520 1.00 97.88 88 ALA A CA 1
ATOM 669 C C . ALA A 1 88 ? 13.030 1.127 -10.661 1.00 97.88 88 ALA A C 1
ATOM 671 O O . ALA A 1 88 ? 11.999 0.669 -11.159 1.00 97.88 88 ALA A O 1
ATOM 672 N N . ILE A 1 89 ? 14.247 0.824 -11.110 1.00 98.38 89 ILE A N 1
ATOM 673 C CA . ILE A 1 89 ? 14.501 -0.156 -12.165 1.00 98.38 89 ILE A CA 1
ATOM 674 C C . ILE A 1 89 ? 15.510 -1.156 -11.625 1.00 98.38 89 ILE A C 1
ATOM 676 O O . ILE A 1 89 ? 16.606 -0.774 -11.233 1.00 98.38 89 ILE A O 1
ATOM 680 N N . GLU A 1 90 ? 15.124 -2.424 -11.615 1.00 97.56 90 GLU A N 1
ATOM 681 C CA . GLU A 1 90 ? 15.957 -3.526 -11.144 1.00 97.56 90 GLU A CA 1
ATOM 682 C C . GLU A 1 90 ? 16.038 -4.598 -12.224 1.00 97.56 90 GLU A C 1
ATOM 684 O O . GLU A 1 90 ? 15.061 -4.846 -12.932 1.00 97.56 90 GLU A O 1
ATOM 689 N N . ILE A 1 91 ? 17.187 -5.258 -12.337 1.00 97.31 91 ILE A N 1
ATOM 690 C CA . ILE A 1 91 ? 17.390 -6.405 -13.222 1.00 97.31 91 ILE A CA 1
ATOM 691 C C . ILE A 1 91 ? 17.871 -7.598 -12.400 1.00 97.31 91 ILE A C 1
ATOM 693 O O . ILE A 1 91 ? 18.803 -7.480 -11.609 1.00 97.31 91 ILE A O 1
ATOM 697 N N . ASN A 1 92 ? 17.229 -8.753 -12.572 1.00 95.69 92 ASN A N 1
ATOM 698 C CA . ASN A 1 92 ? 17.645 -9.980 -11.894 1.00 95.69 92 ASN A CA 1
ATOM 699 C C . ASN A 1 92 ? 18.604 -10.827 -12.758 1.00 95.69 92 ASN A C 1
ATOM 701 O O . ASN A 1 92 ? 18.881 -10.515 -13.918 1.00 95.69 92 ASN A O 1
ATOM 705 N N . SER A 1 93 ? 19.083 -11.943 -12.201 1.00 93.50 93 SER A N 1
ATOM 706 C CA . SER A 1 93 ? 19.969 -12.894 -12.892 1.00 93.50 93 SER A CA 1
ATOM 707 C C . SER A 1 93 ? 19.363 -13.530 -14.146 1.00 93.50 93 SER A C 1
ATOM 709 O O . SER A 1 93 ? 20.107 -13.979 -15.012 1.00 93.50 93 SER A O 1
ATOM 711 N N . ASP A 1 94 ? 18.035 -13.546 -14.262 1.00 95.94 94 ASP A N 1
ATOM 712 C CA . ASP A 1 94 ? 17.303 -14.104 -15.404 1.00 95.94 94 ASP A CA 1
ATOM 713 C C . ASP A 1 94 ? 17.044 -13.052 -16.495 1.00 95.94 94 ASP A C 1
ATOM 715 O O . ASP A 1 94 ? 16.240 -13.274 -17.404 1.00 95.94 94 ASP A O 1
ATOM 719 N N . LEU A 1 95 ? 17.692 -11.884 -16.393 1.00 96.81 95 LEU A N 1
ATOM 720 C CA . LEU A 1 95 ? 17.510 -10.733 -17.277 1.00 96.81 95 LEU A CA 1
ATOM 721 C C . LEU A 1 95 ? 16.062 -10.230 -17.351 1.00 96.81 95 LEU A C 1
ATOM 723 O O . LEU A 1 95 ? 15.620 -9.680 -18.367 1.00 96.81 95 LEU A O 1
ATOM 727 N N . LEU A 1 96 ? 15.321 -10.406 -16.260 1.00 98.06 96 LEU A N 1
ATOM 728 C CA . LEU A 1 96 ? 14.021 -9.796 -16.070 1.00 98.06 96 LEU A CA 1
ATOM 729 C C . LEU A 1 96 ? 14.218 -8.418 -15.443 1.00 98.06 96 LEU A C 1
ATOM 731 O O . LEU A 1 96 ? 14.594 -8.301 -14.276 1.00 98.06 96 LEU A O 1
ATOM 735 N N . VAL A 1 97 ? 13.934 -7.380 -16.222 1.00 98.50 97 VAL A N 1
ATOM 736 C CA . VAL A 1 97 ? 13.898 -6.001 -15.739 1.00 98.50 97 VAL A CA 1
ATOM 737 C C . VAL A 1 97 ? 12.522 -5.724 -15.147 1.00 98.50 97 VAL A C 1
ATOM 739 O O . VAL A 1 97 ? 11.510 -5.968 -15.803 1.00 98.50 97 VAL A O 1
ATOM 742 N N . THR A 1 98 ? 12.472 -5.193 -13.932 1.00 98.56 98 THR A N 1
ATOM 743 C CA . THR A 1 98 ? 11.251 -4.692 -13.296 1.00 98.56 98 THR A CA 1
ATOM 744 C C . THR A 1 98 ? 11.354 -3.181 -13.169 1.00 98.56 98 THR A C 1
ATOM 746 O O . THR A 1 98 ? 12.292 -2.673 -12.565 1.00 98.56 98 THR A O 1
ATOM 749 N N . ILE A 1 99 ? 10.390 -2.467 -13.747 1.00 98.69 99 ILE A N 1
ATOM 750 C CA . ILE A 1 99 ? 10.258 -1.012 -13.651 1.00 98.69 99 ILE A CA 1
ATOM 751 C C . ILE A 1 99 ? 9.080 -0.725 -12.739 1.00 98.69 99 ILE A C 1
ATOM 753 O O . ILE A 1 99 ? 7.980 -1.207 -13.005 1.00 98.69 99 ILE A O 1
ATOM 757 N N . GLN A 1 100 ? 9.280 0.101 -11.721 1.00 98.56 100 GLN A N 1
ATOM 758 C CA . GLN A 1 100 ? 8.207 0.663 -10.914 1.00 98.56 100 GLN A CA 1
ATOM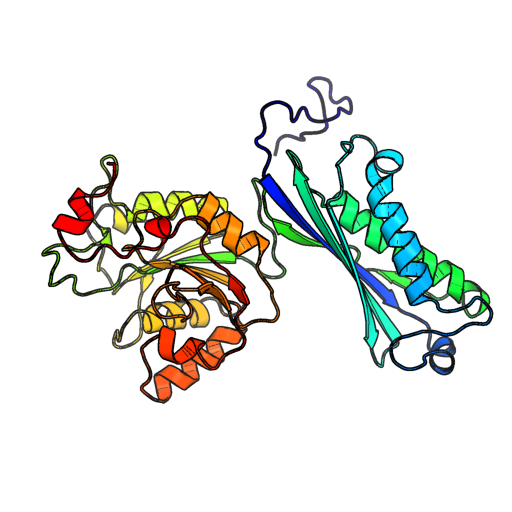 759 C C . GLN A 1 100 ? 8.229 2.185 -11.011 1.00 98.56 100 GLN A C 1
ATOM 761 O O . GLN A 1 100 ? 9.280 2.798 -10.849 1.00 98.56 100 GLN A O 1
ATOM 766 N N . CYS A 1 101 ? 7.071 2.793 -11.264 1.00 98.62 101 CYS A N 1
ATOM 767 C CA . CYS A 1 101 ? 6.880 4.242 -11.240 1.00 98.62 101 CYS A CA 1
ATOM 768 C C . CYS A 1 101 ? 5.921 4.591 -10.109 1.00 98.62 101 CYS A C 1
ATOM 770 O O . CYS A 1 101 ? 4.813 4.056 -10.077 1.00 98.62 101 CYS A O 1
ATOM 772 N N . THR A 1 102 ? 6.327 5.486 -9.207 1.00 98.19 102 THR A N 1
ATOM 773 C CA . THR A 1 102 ? 5.453 6.038 -8.167 1.00 98.19 102 THR A CA 1
ATOM 774 C C . THR A 1 102 ? 5.208 7.517 -8.419 1.00 98.19 102 THR A C 1
ATOM 776 O O . THR A 1 102 ? 6.152 8.301 -8.498 1.00 98.19 102 THR A O 1
ATOM 779 N N . VAL A 1 103 ? 3.936 7.902 -8.493 1.00 98.38 103 VAL A N 1
ATOM 780 C CA . VAL A 1 103 ? 3.483 9.281 -8.705 1.00 98.38 103 VAL A CA 1
ATOM 781 C C . VAL A 1 103 ? 2.680 9.742 -7.490 1.00 98.38 103 VAL A C 1
ATOM 783 O O . VAL A 1 103 ? 1.853 8.987 -6.970 1.00 98.38 103 VAL A O 1
ATOM 786 N N . LYS A 1 104 ? 2.927 10.972 -7.024 1.00 97.25 104 LYS A N 1
ATOM 787 C CA . LYS A 1 104 ? 2.188 11.616 -5.926 1.00 97.25 104 LYS A CA 1
ATOM 788 C C . LYS A 1 104 ? 1.757 13.035 -6.303 1.00 97.25 104 LYS A C 1
ATOM 790 O O . LYS A 1 104 ? 2.468 13.735 -7.027 1.00 97.25 104 LYS A O 1
ATOM 795 N N . THR A 1 105 ? 0.595 13.446 -5.806 1.00 96.75 105 THR A N 1
ATOM 796 C CA . THR A 1 105 ? 0.027 14.792 -5.995 1.00 96.75 105 THR A CA 1
ATOM 797 C C . THR A 1 105 ? -1.074 15.058 -4.970 1.00 96.75 105 THR A C 1
ATOM 799 O O . THR A 1 105 ? -1.662 14.109 -4.450 1.00 96.75 105 THR A O 1
ATOM 802 N N . THR A 1 106 ? -1.431 16.316 -4.735 1.00 95.31 106 THR A N 1
ATOM 803 C CA . THR A 1 106 ? -2.668 16.697 -4.051 1.00 95.31 106 THR A CA 1
ATOM 804 C C . THR A 1 106 ? -3.730 17.094 -5.080 1.00 95.31 106 THR A C 1
ATOM 806 O O . THR A 1 106 ? -3.687 18.185 -5.648 1.00 95.31 106 THR A O 1
ATOM 809 N N . ALA A 1 107 ? -4.706 16.213 -5.335 1.00 94.06 107 ALA A N 1
ATOM 810 C CA . ALA A 1 107 ? -5.685 16.411 -6.409 1.00 94.06 107 ALA A CA 1
ATOM 811 C C . ALA A 1 107 ? -7.080 15.819 -6.125 1.00 94.06 107 ALA A C 1
ATOM 813 O O . ALA A 1 107 ? -7.291 14.979 -5.244 1.00 94.06 107 ALA A O 1
ATOM 814 N N . LYS A 1 108 ? -8.060 16.241 -6.939 1.00 94.12 108 LYS A N 1
ATOM 815 C CA . LYS A 1 108 ? -9.467 15.781 -6.908 1.00 94.12 108 LYS A CA 1
ATOM 816 C C . LYS A 1 108 ? -9.707 14.441 -7.618 1.00 94.12 108 LYS A C 1
ATOM 818 O O . LYS A 1 108 ? -10.788 13.854 -7.510 1.00 94.12 108 LYS A O 1
ATOM 823 N N . THR A 1 109 ? -8.716 13.959 -8.358 1.00 93.81 109 THR A N 1
ATOM 824 C CA . THR A 1 109 ? -8.728 12.679 -9.074 1.00 93.81 109 THR A CA 1
ATOM 825 C C . THR A 1 109 ? -7.412 11.944 -8.833 1.00 93.81 109 THR A C 1
ATOM 827 O O . THR A 1 109 ? -6.461 12.550 -8.349 1.00 93.81 109 THR A O 1
ATOM 830 N N . GLY A 1 110 ? -7.385 10.634 -9.075 1.00 94.69 110 GLY A N 1
ATOM 831 C CA . GLY A 1 110 ? -6.184 9.825 -8.871 1.00 94.69 110 GLY A CA 1
ATOM 832 C C . GLY A 1 110 ? -5.147 9.995 -9.985 1.00 94.69 110 GLY A C 1
ATOM 833 O O . GLY A 1 110 ? -5.418 10.666 -10.977 1.00 94.69 110 GLY A O 1
ATOM 834 N N . VAL A 1 111 ? -3.967 9.404 -9.769 1.00 97.50 111 VAL A N 1
ATOM 835 C CA . VAL A 1 111 ? -2.802 9.462 -10.674 1.00 97.50 111 VAL A CA 1
ATOM 836 C C . VAL A 1 111 ? -2.388 8.087 -11.215 1.00 97.50 111 VAL A C 1
ATOM 838 O O . VAL A 1 111 ? -1.212 7.798 -11.444 1.00 97.50 111 VAL A O 1
ATOM 841 N N . GLU A 1 112 ? -3.351 7.170 -11.339 1.00 97.75 112 GLU A N 1
ATOM 842 C CA . GLU A 1 112 ? -3.107 5.808 -11.829 1.00 97.75 112 GLU A CA 1
ATOM 843 C C . GLU A 1 112 ? -2.570 5.811 -13.258 1.00 97.75 112 GLU A C 1
ATOM 845 O O . GLU A 1 112 ? -1.641 5.064 -13.575 1.00 97.75 112 GLU A O 1
ATOM 850 N N . MET A 1 113 ? -3.161 6.652 -14.110 1.00 97.94 113 MET A N 1
ATOM 851 C CA . MET A 1 113 ? -2.813 6.715 -15.524 1.00 97.94 113 MET A CA 1
ATOM 852 C C . MET A 1 113 ? -1.429 7.310 -15.726 1.00 97.94 113 MET A C 1
ATOM 854 O O . MET A 1 113 ? -0.694 6.838 -16.585 1.00 97.94 113 MET A O 1
ATOM 858 N N . GLU A 1 114 ? -1.037 8.265 -14.892 1.00 98.69 114 GLU A N 1
ATOM 859 C CA . GLU A 1 114 ? 0.285 8.870 -14.898 1.00 98.69 114 GLU A CA 1
ATOM 860 C C . GLU A 1 114 ? 1.353 7.825 -14.584 1.00 98.69 114 GLU A C 1
ATOM 862 O O . GLU A 1 114 ? 2.307 7.666 -15.346 1.00 98.69 114 GLU A O 1
ATOM 867 N N . ALA A 1 115 ? 1.160 7.047 -13.514 1.00 98.56 115 ALA A N 1
ATOM 868 C CA . ALA A 1 115 ? 2.085 5.977 -13.152 1.00 98.56 115 ALA A CA 1
ATOM 869 C C . ALA A 1 115 ? 2.167 4.895 -14.247 1.00 98.56 115 ALA A C 1
ATOM 871 O O . ALA A 1 115 ? 3.266 4.470 -14.615 1.00 98.56 115 ALA A O 1
ATOM 872 N N . LEU A 1 116 ? 1.020 4.470 -14.799 1.00 98.75 116 LEU A N 1
ATOM 873 C CA . LEU A 1 116 ? 0.944 3.473 -15.878 1.00 98.75 116 LEU A CA 1
ATOM 874 C C . LEU A 1 116 ? 1.602 3.964 -17.175 1.00 98.75 116 LEU A C 1
ATOM 876 O O . LEU A 1 116 ? 2.337 3.213 -17.821 1.00 98.75 116 LEU A O 1
ATOM 880 N N . CYS A 1 117 ? 1.378 5.224 -17.544 1.00 98.62 117 CYS A N 1
ATOM 881 C CA . CYS A 1 117 ? 2.008 5.850 -18.700 1.00 98.62 117 CYS A CA 1
ATOM 882 C C . CYS A 1 117 ? 3.528 5.936 -18.503 1.00 98.62 117 CYS A C 1
ATOM 884 O O . CYS A 1 117 ? 4.292 5.550 -19.389 1.00 98.62 117 CYS A O 1
ATOM 886 N N . GLY A 1 118 ? 3.967 6.328 -17.303 1.00 98.69 118 GLY A N 1
ATOM 887 C CA . GLY A 1 118 ? 5.372 6.376 -16.913 1.00 98.69 118 GLY A CA 1
ATOM 888 C C . GLY A 1 118 ? 6.109 5.053 -17.119 1.00 98.69 118 GLY A C 1
ATOM 889 O O . GLY A 1 118 ? 7.109 5.018 -17.839 1.00 98.69 118 GLY A O 1
ATOM 890 N N . VAL A 1 119 ? 5.615 3.951 -16.536 1.00 98.88 119 VAL A N 1
ATOM 891 C CA . VAL A 1 119 ? 6.254 2.628 -16.707 1.00 98.88 119 VAL A CA 1
ATOM 892 C C . VAL A 1 119 ? 6.189 2.121 -18.144 1.00 98.88 119 VAL A C 1
ATOM 894 O O . VAL A 1 119 ? 7.130 1.477 -18.603 1.00 98.88 119 VAL A O 1
ATOM 897 N N . THR A 1 120 ? 5.115 2.431 -18.873 1.00 98.81 120 THR A N 1
ATOM 898 C CA . THR A 1 120 ? 4.943 1.994 -20.264 1.00 98.81 120 THR A CA 1
ATOM 899 C C . THR A 1 120 ? 5.968 2.657 -21.176 1.00 98.81 120 THR A C 1
ATOM 901 O O . THR A 1 120 ? 6.650 1.971 -21.937 1.00 98.81 120 THR A O 1
ATOM 904 N N . ILE A 1 121 ? 6.127 3.980 -21.079 1.00 98.75 121 ILE A N 1
ATOM 905 C CA . ILE A 1 121 ? 7.108 4.697 -21.894 1.00 98.75 121 ILE A CA 1
ATOM 906 C C . ILE A 1 121 ? 8.532 4.340 -21.476 1.00 98.75 121 ILE A C 1
ATOM 908 O O . ILE A 1 121 ? 9.351 4.082 -22.354 1.00 98.75 121 ILE A O 1
ATOM 912 N N . ALA A 1 122 ? 8.820 4.220 -20.176 1.00 98.88 122 ALA A N 1
ATOM 913 C CA . ALA A 1 122 ? 10.120 3.730 -19.722 1.00 98.88 122 ALA A CA 1
ATOM 914 C C . ALA A 1 122 ? 10.443 2.354 -20.339 1.00 98.88 122 ALA A C 1
ATOM 916 O O . ALA A 1 122 ? 11.544 2.150 -20.852 1.00 98.88 122 ALA A O 1
ATOM 917 N N . ALA A 1 123 ? 9.471 1.436 -20.384 1.00 98.81 123 ALA A N 1
ATOM 918 C CA . ALA A 1 123 ? 9.673 0.123 -20.985 1.00 98.81 123 ALA A CA 1
ATOM 919 C C . ALA A 1 123 ? 9.912 0.174 -22.501 1.00 98.81 123 ALA A C 1
ATOM 921 O O . ALA A 1 123 ? 10.817 -0.493 -23.008 1.00 98.81 123 ALA A O 1
ATOM 922 N N . LEU A 1 124 ? 9.153 1.003 -23.223 1.00 98.69 124 LEU A N 1
ATOM 923 C CA . LEU A 1 124 ? 9.361 1.233 -24.655 1.00 98.69 124 LEU A CA 1
ATOM 924 C C . LEU A 1 124 ? 10.723 1.879 -24.944 1.00 98.69 124 LEU A C 1
ATOM 926 O O . LEU A 1 124 ? 11.358 1.544 -25.941 1.00 98.69 124 LEU A O 1
ATOM 930 N N . THR A 1 125 ? 11.214 2.752 -24.063 1.00 98.69 125 THR A N 1
ATOM 931 C CA . THR A 1 125 ? 12.556 3.332 -24.174 1.00 98.69 125 THR A CA 1
ATOM 932 C C . THR A 1 125 ? 13.644 2.280 -23.983 1.00 98.69 125 THR A C 1
ATOM 934 O O . THR A 1 125 ? 14.578 2.238 -24.781 1.00 98.69 125 THR A O 1
ATOM 937 N N . ILE A 1 126 ? 13.519 1.380 -23.000 1.00 98.44 126 ILE A N 1
ATOM 938 C CA . ILE A 1 126 ? 14.461 0.255 -22.855 1.00 98.44 126 ILE A CA 1
ATOM 939 C C . ILE A 1 126 ? 14.453 -0.608 -24.121 1.00 98.44 126 ILE A C 1
ATOM 941 O O . ILE A 1 126 ? 15.518 -0.955 -24.636 1.00 98.44 126 ILE A O 1
ATOM 945 N N . TYR A 1 127 ? 13.270 -0.907 -24.665 1.00 98.44 127 TYR A N 1
ATOM 946 C CA . TYR A 1 127 ? 13.155 -1.632 -25.928 1.00 98.44 127 TYR A CA 1
ATOM 947 C C . TYR A 1 127 ? 13.890 -0.902 -27.063 1.00 98.44 127 TYR A C 1
ATOM 949 O O . TYR A 1 127 ? 14.727 -1.504 -27.733 1.00 98.44 127 TYR A O 1
ATOM 957 N N . ASP A 1 128 ? 13.637 0.393 -27.279 1.00 98.06 128 ASP A N 1
ATOM 958 C CA . ASP A 1 128 ? 14.267 1.172 -28.356 1.00 98.06 128 ASP A CA 1
ATOM 959 C C . ASP A 1 128 ? 15.799 1.231 -28.237 1.00 98.06 128 ASP A C 1
ATOM 961 O O . ASP A 1 128 ? 16.536 1.090 -29.226 1.00 98.06 128 ASP A O 1
ATOM 965 N N . MET A 1 129 ? 16.296 1.371 -27.010 1.00 97.38 129 MET A N 1
ATOM 966 C CA . MET A 1 129 ? 17.727 1.384 -26.734 1.00 97.38 129 MET A CA 1
ATOM 967 C C . MET A 1 129 ? 18.375 0.037 -27.078 1.00 97.38 129 MET A C 1
ATOM 969 O O . MET A 1 129 ? 19.456 0.017 -27.671 1.00 97.38 129 MET A O 1
ATOM 973 N N . CYS A 1 130 ? 17.683 -1.073 -26.815 1.00 96.56 130 CYS A N 1
ATOM 974 C CA . CYS A 1 130 ? 18.208 -2.432 -26.942 1.00 96.56 130 CYS A CA 1
ATOM 975 C C . CYS A 1 130 ? 17.887 -3.143 -28.275 1.00 96.56 130 CYS A C 1
ATOM 977 O O . CYS A 1 130 ? 18.591 -4.089 -28.633 1.00 96.56 130 CYS A O 1
ATOM 979 N N . LYS A 1 131 ? 16.884 -2.697 -29.050 1.00 95.50 131 LYS A N 1
ATOM 980 C CA . LYS A 1 131 ? 16.352 -3.423 -30.229 1.00 95.50 131 LYS A CA 1
ATOM 981 C C . LYS A 1 131 ? 17.362 -3.726 -31.334 1.00 95.50 131 LYS A C 1
ATOM 983 O O . LYS A 1 131 ? 17.139 -4.623 -32.138 1.00 95.50 131 LYS A O 1
ATOM 988 N N . SER A 1 132 ? 18.464 -2.975 -31.408 1.00 94.38 132 SER A N 1
ATOM 989 C CA . SER A 1 132 ? 19.536 -3.239 -32.377 1.00 94.38 132 SER A CA 1
ATOM 990 C C . SER A 1 132 ? 20.371 -4.473 -32.031 1.00 94.38 132 SER A C 1
ATOM 992 O O . SER A 1 132 ? 21.043 -4.996 -32.910 1.00 94.38 132 SER A O 1
ATOM 994 N N . LEU A 1 133 ? 20.369 -4.912 -30.766 1.00 94.56 133 LEU A N 1
ATOM 995 C CA . LEU A 1 133 ? 21.048 -6.135 -30.327 1.00 94.56 133 LEU A CA 1
ATOM 996 C C . LEU A 1 133 ? 20.164 -7.368 -30.515 1.00 94.56 133 LEU A C 1
ATOM 998 O O . LEU A 1 133 ? 20.654 -8.428 -30.895 1.00 94.56 133 LEU A O 1
ATOM 1002 N N . SER A 1 134 ? 18.867 -7.237 -30.235 1.00 94.00 134 SER A N 1
ATOM 1003 C CA . SER A 1 134 ? 17.878 -8.278 -30.496 1.00 94.00 134 SER A CA 1
ATOM 1004 C C . SER A 1 134 ? 16.462 -7.694 -30.499 1.00 94.00 134 SER A C 1
ATOM 1006 O O . SER A 1 134 ? 16.137 -6.913 -29.602 1.00 94.00 134 SER A O 1
ATOM 1008 N N . PRO A 1 135 ? 15.594 -8.094 -31.446 1.00 92.81 135 PRO A N 1
ATOM 1009 C CA . PRO A 1 135 ? 14.177 -7.742 -31.423 1.00 92.81 135 PRO A CA 1
ATOM 1010 C C . PRO A 1 135 ? 13.351 -8.633 -30.477 1.00 92.81 135 PRO A C 1
ATOM 10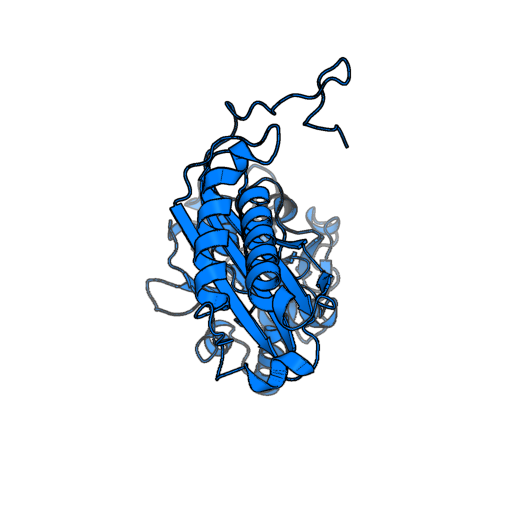12 O O . PRO A 1 135 ? 12.184 -8.346 -30.248 1.00 92.81 135 PRO A O 1
ATOM 1015 N N . HIS A 1 136 ? 13.918 -9.706 -29.911 1.00 96.50 136 HIS A N 1
ATOM 1016 C CA . HIS A 1 136 ? 13.199 -10.668 -29.057 1.00 96.50 136 HIS A CA 1
ATOM 1017 C C . HIS A 1 136 ? 13.020 -10.190 -27.603 1.00 96.50 136 HIS A C 1
ATOM 1019 O O . HIS A 1 136 ? 13.073 -10.984 -26.666 1.00 96.50 136 HIS A O 1
ATOM 1025 N N . ILE A 1 137 ? 12.845 -8.885 -27.408 1.00 98.00 137 ILE A N 1
ATOM 1026 C CA . ILE A 1 137 ? 12.571 -8.271 -26.108 1.00 98.00 137 ILE A CA 1
ATOM 1027 C C . ILE A 1 137 ? 11.061 -8.324 -25.868 1.00 98.00 137 ILE A C 1
ATOM 1029 O O . ILE A 1 137 ? 10.284 -7.961 -26.749 1.00 98.00 137 ILE A O 1
ATOM 1033 N N . VAL A 1 138 ? 10.630 -8.747 -24.679 1.00 98.44 138 VAL A N 1
ATOM 1034 C CA . VAL A 1 138 ? 9.199 -8.867 -24.354 1.00 98.44 138 VAL A CA 1
ATOM 1035 C C . VAL A 1 138 ? 8.845 -7.947 -23.197 1.00 98.44 138 VAL A C 1
ATOM 1037 O O . VAL A 1 138 ? 9.350 -8.131 -22.093 1.00 98.44 138 VAL A O 1
ATOM 1040 N N . ILE A 1 139 ? 7.943 -6.993 -23.434 1.00 98.62 139 ILE A N 1
ATOM 1041 C CA . ILE A 1 139 ? 7.311 -6.181 -22.385 1.00 98.62 139 ILE A CA 1
ATOM 1042 C C . ILE A 1 139 ? 6.048 -6.914 -21.915 1.00 98.62 139 ILE A C 1
ATOM 1044 O O . ILE A 1 139 ? 5.236 -7.332 -22.739 1.00 98.62 139 ILE A O 1
ATOM 1048 N N . ARG A 1 140 ? 5.885 -7.088 -20.602 1.00 97.88 140 ARG A N 1
ATOM 1049 C CA . ARG A 1 140 ? 4.751 -7.793 -19.987 1.00 97.88 140 ARG A CA 1
ATOM 1050 C C . ARG A 1 140 ? 4.403 -7.224 -18.613 1.00 97.88 140 ARG A C 1
ATOM 1052 O O . ARG A 1 140 ? 5.138 -6.408 -18.063 1.00 97.88 140 ARG A O 1
ATOM 1059 N N . ASP A 1 141 ? 3.294 -7.703 -18.056 1.00 96.44 141 ASP A N 1
ATOM 1060 C CA . ASP A 1 141 ? 2.863 -7.446 -16.677 1.00 96.44 141 ASP A CA 1
ATOM 1061 C C . ASP A 1 141 ? 2.789 -5.950 -16.319 1.00 96.44 141 ASP A C 1
ATOM 1063 O O . ASP A 1 141 ? 3.181 -5.543 -15.219 1.00 96.44 141 ASP A O 1
ATOM 1067 N N . THR A 1 142 ? 2.303 -5.128 -17.261 1.00 98.06 142 THR A N 1
ATOM 1068 C CA . THR A 1 142 ? 2.018 -3.711 -17.012 1.00 98.06 142 THR A CA 1
ATOM 1069 C C . THR A 1 142 ? 0.745 -3.579 -16.189 1.00 98.06 142 THR A C 1
ATOM 1071 O O . THR A 1 142 ? -0.342 -3.882 -16.678 1.00 98.06 142 THR A O 1
ATOM 1074 N N . GLN A 1 143 ? 0.867 -3.141 -14.939 1.00 97.25 143 GLN A N 1
ATOM 1075 C CA . GLN A 1 143 ? -0.257 -3.116 -14.005 1.00 97.25 143 GLN A CA 1
ATOM 1076 C C . GLN A 1 143 ? -0.077 -2.087 -12.889 1.00 97.25 143 GLN A C 1
ATOM 1078 O O . GLN A 1 143 ? 1.036 -1.666 -12.570 1.00 97.25 143 GLN A O 1
ATOM 1083 N N . LEU A 1 144 ? -1.190 -1.713 -12.264 1.00 97.44 144 LEU A N 1
ATOM 1084 C CA . LEU A 1 144 ? -1.208 -0.888 -11.062 1.00 97.44 144 LEU A CA 1
ATOM 1085 C C . LEU A 1 144 ? -0.963 -1.771 -9.829 1.00 97.44 144 LEU A C 1
ATOM 1087 O O . LEU A 1 144 ? -1.614 -2.800 -9.672 1.00 97.44 144 LEU A O 1
ATOM 1091 N N . LEU A 1 145 ? -0.038 -1.365 -8.962 1.00 95.12 145 LEU A N 1
ATOM 1092 C CA . LEU A 1 145 ? 0.293 -2.066 -7.717 1.00 95.12 145 LEU A CA 1
ATOM 1093 C C . LEU A 1 145 ? -0.307 -1.378 -6.490 1.00 95.12 145 LEU A C 1
ATOM 1095 O O . LEU A 1 145 ? -0.813 -2.045 -5.593 1.00 95.12 145 LEU A O 1
ATOM 1099 N N . ILE A 1 146 ? -0.242 -0.045 -6.451 1.00 95.62 146 ILE A N 1
ATOM 1100 C CA . ILE A 1 146 ? -0.707 0.760 -5.319 1.00 95.62 146 ILE A CA 1
ATOM 1101 C C . ILE A 1 146 ? -1.556 1.914 -5.839 1.00 95.62 146 ILE A C 1
ATOM 1103 O O . ILE A 1 146 ? -1.199 2.552 -6.828 1.00 95.62 146 ILE A O 1
ATOM 1107 N N . LYS A 1 147 ? -2.648 2.216 -5.136 1.00 94.75 147 LYS A N 1
ATOM 1108 C CA . LYS A 1 147 ? -3.449 3.433 -5.277 1.00 94.75 147 LYS A CA 1
ATOM 1109 C C . LYS A 1 147 ? -4.017 3.833 -3.922 1.00 94.75 147 LYS A C 1
ATOM 1111 O O . LYS A 1 147 ? -4.724 3.041 -3.301 1.00 94.75 147 LYS A O 1
ATOM 1116 N N . THR A 1 148 ? -3.781 5.070 -3.498 1.00 94.00 148 THR A N 1
ATOM 1117 C CA . THR A 1 148 ? -4.321 5.618 -2.242 1.00 94.00 148 THR A CA 1
ATOM 1118 C C . THR A 1 148 ? -4.814 7.060 -2.413 1.00 94.00 148 THR A C 1
ATOM 1120 O O . THR A 1 148 ? -4.576 7.695 -3.446 1.00 94.00 148 THR A O 1
ATOM 1123 N N . GLY A 1 149 ? -5.564 7.563 -1.423 1.00 86.50 149 GLY A N 1
ATOM 1124 C CA . GLY A 1 149 ? -6.071 8.941 -1.405 1.00 86.50 149 GLY A CA 1
ATOM 1125 C C . GLY A 1 149 ? -7.405 9.173 -2.110 1.00 86.50 149 GLY A C 1
ATOM 1126 O O . GLY A 1 149 ? -7.787 10.315 -2.342 1.00 86.50 149 GLY A O 1
ATOM 1127 N N . GLY A 1 150 ? -8.113 8.122 -2.525 1.00 84.12 150 GLY A N 1
ATOM 1128 C CA . GLY A 1 150 ? -9.430 8.228 -3.154 1.00 84.12 150 GLY A CA 1
ATOM 1129 C C . GLY A 1 150 ? -10.444 7.261 -2.575 1.00 84.12 150 GLY A C 1
ATOM 1130 O O . GLY A 1 150 ? -10.151 6.551 -1.627 1.00 84.12 150 GLY A O 1
ATOM 1131 N N . LYS A 1 151 ? -11.623 7.184 -3.208 1.00 81.12 151 LYS A N 1
ATOM 1132 C CA . LYS A 1 151 ? -12.721 6.301 -2.770 1.00 81.12 151 LYS A CA 1
ATOM 1133 C C . LYS A 1 151 ? -12.339 4.822 -2.663 1.00 81.12 151 LYS A C 1
ATOM 1135 O O . LYS A 1 151 ? -13.036 4.067 -2.008 1.00 81.12 151 LYS A O 1
ATOM 1140 N N . THR A 1 152 ? -11.313 4.400 -3.394 1.00 85.12 152 THR A N 1
ATOM 1141 C CA . THR A 1 152 ? -10.864 3.011 -3.451 1.00 85.12 152 THR A CA 1
ATOM 1142 C C . THR A 1 152 ? -9.371 2.962 -3.193 1.00 85.12 152 THR A C 1
ATOM 1144 O O . THR A 1 152 ? -8.620 3.704 -3.838 1.00 85.12 152 THR A O 1
ATOM 1147 N N . THR A 1 153 ? -8.965 2.029 -2.343 1.00 90.12 153 THR A N 1
ATOM 1148 C CA . THR A 1 153 ? -7.568 1.724 -2.047 1.00 90.12 153 THR A CA 1
ATOM 1149 C C . THR A 1 153 ? -7.157 0.438 -2.753 1.00 90.12 153 THR A C 1
ATOM 1151 O O . THR A 1 153 ? -7.896 -0.545 -2.748 1.00 90.12 153 THR A O 1
ATOM 1154 N N . LEU A 1 154 ? -5.962 0.438 -3.336 1.00 92.62 154 LEU A N 1
ATOM 1155 C CA . LEU A 1 154 ? -5.283 -0.756 -3.826 1.00 92.62 154 LEU A CA 1
ATOM 1156 C C . LEU A 1 154 ? -3.890 -0.790 -3.202 1.00 92.62 154 LEU A C 1
ATOM 1158 O O . LEU A 1 154 ? -3.180 0.208 -3.267 1.00 92.62 154 LEU A O 1
ATOM 1162 N N . LEU A 1 155 ? -3.515 -1.920 -2.614 1.00 93.69 155 LEU A N 1
ATOM 1163 C CA . LEU A 1 155 ? -2.151 -2.225 -2.179 1.00 93.69 155 LEU A CA 1
ATOM 1164 C C . LEU A 1 155 ? -1.720 -3.530 -2.870 1.00 93.69 155 LEU A C 1
ATOM 1166 O O . LEU A 1 155 ? -2.558 -4.224 -3.452 1.00 93.69 155 LEU A O 1
ATOM 1170 N N . GLU A 1 156 ? -0.449 -3.922 -2.760 1.00 90.50 156 GLU A N 1
ATOM 1171 C CA . GLU A 1 156 ? 0.067 -5.143 -3.405 1.00 90.50 156 GLU A CA 1
ATOM 1172 C C . GLU A 1 156 ? -0.565 -6.424 -2.839 1.00 90.50 156 GLU A C 1
ATOM 1174 O O . GLU A 1 156 ? -0.476 -7.497 -3.437 1.00 90.50 156 GLU A O 1
ATOM 1179 N N . ARG A 1 157 ? -1.198 -6.313 -1.668 1.00 92.62 157 ARG A N 1
ATOM 1180 C CA . ARG A 1 157 ? -1.994 -7.354 -1.023 1.00 92.62 157 ARG A CA 1
ATOM 1181 C C . ARG A 1 157 ? -3.336 -6.775 -0.577 1.00 92.62 157 ARG A C 1
ATOM 1183 O O . ARG A 1 157 ? -3.403 -5.582 -0.274 1.00 92.62 157 ARG A O 1
ATOM 1190 N N . PRO A 1 158 ? -4.393 -7.602 -0.482 1.00 95.12 158 PRO A N 1
ATOM 1191 C CA . PRO A 1 158 ? -5.645 -7.209 0.153 1.00 95.12 158 PRO A CA 1
ATOM 1192 C C . PRO A 1 158 ? -5.426 -6.513 1.494 1.00 95.12 158 PRO A C 1
ATOM 1194 O O . PRO A 1 158 ? -4.582 -6.950 2.273 1.00 95.12 158 PRO A O 1
ATOM 1197 N N . LEU A 1 159 ? -6.194 -5.460 1.767 1.00 97.25 159 LEU A N 1
ATOM 1198 C CA . LEU A 1 159 ? -6.213 -4.799 3.070 1.00 97.25 159 LEU A CA 1
ATOM 1199 C C . LEU A 1 159 ? -7.476 -5.204 3.824 1.00 97.25 159 LEU A C 1
ATOM 1201 O O . LEU A 1 159 ? -8.585 -4.892 3.377 1.00 97.25 159 LEU A O 1
ATOM 1205 N N . TYR A 1 160 ? -7.307 -5.898 4.946 1.00 98.25 160 TYR A N 1
ATOM 1206 C CA . TYR A 1 160 ? -8.381 -6.227 5.880 1.00 98.25 160 TYR A CA 1
ATOM 1207 C C . TYR A 1 160 ? -8.276 -5.346 7.125 1.00 98.25 160 TYR A C 1
ATOM 1209 O O . TYR A 1 160 ? -7.190 -4.922 7.511 1.00 98.25 160 TYR A O 1
ATOM 1217 N N . GLY A 1 161 ? -9.414 -5.047 7.738 1.00 98.19 161 GLY A N 1
ATOM 1218 C CA . GLY A 1 161 ? -9.515 -4.268 8.962 1.00 98.19 161 GLY A CA 1
ATOM 1219 C C . GLY A 1 161 ? -9.649 -5.168 10.183 1.00 98.19 161 GLY A C 1
ATOM 1220 O O . GLY A 1 161 ? -10.422 -6.125 10.151 1.00 98.19 161 GLY A O 1
ATOM 1221 N N . LEU A 1 162 ? -8.946 -4.847 11.264 1.00 97.69 162 LEU A N 1
ATOM 1222 C CA . LEU A 1 162 ? -9.112 -5.478 12.568 1.00 97.69 162 LEU A CA 1
ATOM 1223 C C . LEU A 1 162 ? -9.366 -4.409 13.630 1.00 97.69 162 LEU A C 1
ATOM 1225 O O . LEU A 1 162 ? -8.497 -3.583 13.908 1.00 97.69 162 LEU A O 1
ATOM 1229 N N . ILE A 1 163 ? -10.542 -4.455 14.246 1.00 96.50 163 ILE A N 1
ATOM 1230 C CA . ILE A 1 163 ? -10.883 -3.617 15.390 1.00 96.50 163 ILE A CA 1
ATOM 1231 C C . ILE A 1 163 ? -10.570 -4.398 16.658 1.00 96.50 163 ILE A C 1
ATOM 1233 O O . ILE A 1 163 ? -11.174 -5.440 16.921 1.00 96.50 163 ILE A O 1
ATOM 1237 N N . LEU A 1 164 ? -9.630 -3.903 17.459 1.00 93.44 164 LEU A N 1
ATOM 1238 C CA . LEU A 1 164 ? -9.298 -4.527 18.736 1.00 93.44 164 LEU A CA 1
ATOM 1239 C C . LEU A 1 164 ? -10.336 -4.102 19.776 1.00 93.44 164 LEU A C 1
ATOM 1241 O O . LEU A 1 164 ? -10.334 -2.964 20.248 1.00 93.44 164 LEU A O 1
ATOM 1245 N N . THR A 1 165 ? -11.227 -5.034 20.121 1.00 89.12 165 THR A N 1
ATOM 1246 C CA . THR A 1 165 ? -12.325 -4.823 21.082 1.00 89.12 165 THR A CA 1
ATOM 1247 C C . THR A 1 165 ? -12.077 -5.505 22.436 1.00 89.12 165 THR A C 1
ATOM 1249 O O . THR A 1 165 ? -12.978 -5.664 23.255 1.00 89.12 165 THR A O 1
ATOM 1252 N N . GLY A 1 166 ? -10.837 -5.940 22.679 1.00 74.31 166 GLY A N 1
ATOM 1253 C CA . GLY A 1 166 ? -10.431 -6.640 23.896 1.00 74.31 166 GLY A CA 1
ATOM 1254 C C . GLY A 1 166 ? -9.966 -5.712 25.025 1.00 74.31 166 GLY A C 1
ATOM 1255 O O . GLY A 1 166 ? -9.296 -4.708 24.800 1.00 74.31 166 GLY A O 1
ATOM 1256 N N . GLY A 1 167 ? -10.259 -6.102 26.268 1.00 63.72 167 GLY A N 1
ATOM 1257 C CA . GLY A 1 167 ? -9.794 -5.438 27.487 1.00 63.72 167 GLY A CA 1
ATOM 1258 C C . GLY A 1 167 ? -10.796 -5.607 28.627 1.00 63.72 167 GLY A C 1
ATOM 1259 O O . GLY A 1 167 ? -11.999 -5.522 28.424 1.00 63.72 167 GLY A O 1
ATOM 1260 N N . HIS A 1 168 ? -10.332 -5.839 29.858 1.00 58.97 168 HIS A N 1
ATOM 1261 C CA . HIS A 1 168 ? -11.247 -6.009 31.000 1.00 58.97 168 HIS A CA 1
ATOM 1262 C C . HIS A 1 168 ? -11.978 -4.719 31.407 1.00 58.97 168 HIS A C 1
ATOM 1264 O O . HIS A 1 168 ? -12.816 -4.777 32.298 1.00 58.97 168 HIS A O 1
ATOM 1270 N N . SER A 1 169 ? -11.609 -3.569 30.826 1.00 65.44 169 SER A N 1
ATOM 1271 C CA . SER A 1 169 ? -12.224 -2.250 31.044 1.00 65.44 169 SER A CA 1
ATOM 1272 C C . SER A 1 169 ? -12.530 -1.927 32.516 1.00 65.44 169 SER A C 1
ATOM 1274 O O . SER A 1 169 ? -13.457 -1.188 32.828 1.00 65.44 169 SER A O 1
ATOM 1276 N N . LYS A 1 170 ? -11.702 -2.445 33.442 1.00 61.44 170 LYS A N 1
ATOM 1277 C CA . LYS A 1 170 ? -11.956 -2.408 34.895 1.00 61.44 170 LYS A CA 1
ATOM 1278 C C . LYS A 1 170 ? -12.104 -0.986 35.439 1.00 61.44 170 LYS A C 1
ATOM 1280 O O . LYS A 1 170 ? -12.832 -0.783 36.398 1.00 61.44 170 LYS A O 1
ATOM 1285 N N . ARG A 1 171 ? -11.404 -0.022 34.828 1.00 65.31 171 ARG A N 1
ATOM 1286 C CA . ARG A 1 171 ? -11.442 1.407 35.187 1.00 65.31 171 ARG A CA 1
ATOM 1287 C C . ARG A 1 171 ? -12.646 2.153 34.598 1.00 65.31 171 ARG A C 1
ATOM 1289 O O . ARG A 1 171 ? -13.057 3.147 35.172 1.00 65.31 171 ARG A O 1
ATOM 1296 N N . MET A 1 172 ? -13.206 1.668 33.488 1.00 69.81 172 MET A N 1
ATOM 1297 C CA . MET A 1 172 ? -14.354 2.282 32.806 1.00 69.81 172 MET A CA 1
ATOM 1298 C C . MET A 1 172 ? -15.702 1.779 33.329 1.00 69.81 172 MET A C 1
ATOM 1300 O O . MET A 1 172 ? -16.721 2.413 33.087 1.00 69.81 172 MET A O 1
ATOM 1304 N N . GLY A 1 173 ? -15.736 0.619 33.992 1.00 64.94 173 GLY A N 1
ATOM 1305 C CA . GLY A 1 173 ? -16.969 0.010 34.511 1.00 64.94 173 GLY A CA 1
ATOM 1306 C C . GLY A 1 173 ? -17.872 -0.633 33.447 1.00 64.94 173 GLY A C 1
ATOM 1307 O O . GLY A 1 173 ? -18.705 -1.463 33.794 1.00 64.94 173 GLY A O 1
ATOM 1308 N N . GLN A 1 174 ? -17.665 -0.322 32.165 1.00 73.06 174 GLN A N 1
ATOM 1309 C CA . GLN A 1 174 ? -18.320 -0.937 31.008 1.00 73.06 174 GLN A CA 1
ATOM 1310 C C . GLN A 1 174 ? -17.308 -1.226 29.891 1.00 73.06 174 GLN A C 1
ATOM 1312 O O . GLN A 1 174 ? -16.211 -0.662 29.881 1.00 73.06 174 GLN A O 1
ATOM 1317 N N . ASP A 1 175 ? -17.654 -2.116 28.960 1.00 81.31 175 ASP A N 1
ATOM 1318 C CA . ASP A 1 175 ? -16.785 -2.451 27.830 1.00 81.31 175 ASP A CA 1
ATOM 1319 C C . ASP A 1 175 ? -16.655 -1.253 26.874 1.00 81.31 175 ASP A C 1
ATOM 1321 O O . ASP A 1 175 ? -17.659 -0.726 26.391 1.00 81.31 175 ASP A O 1
ATOM 1325 N N . LYS A 1 176 ? -15.416 -0.814 26.606 1.00 82.50 176 LYS A N 1
ATOM 1326 C CA . LYS A 1 176 ? -15.138 0.375 25.788 1.00 82.50 176 LYS A CA 1
ATOM 1327 C C . LYS A 1 176 ? -15.715 0.271 24.374 1.00 82.50 176 LYS A C 1
ATOM 1329 O O . LYS A 1 176 ? -16.122 1.281 23.812 1.00 82.50 176 LYS A O 1
ATOM 1334 N N . ALA A 1 177 ? -15.807 -0.937 23.815 1.00 82.50 177 ALA A N 1
ATOM 1335 C CA . ALA A 1 177 ? -16.371 -1.136 22.481 1.00 82.50 177 ALA A CA 1
ATOM 1336 C C . ALA A 1 177 ? -17.870 -0.777 22.401 1.00 82.50 177 ALA A C 1
ATOM 1338 O O . ALA A 1 177 ? -18.373 -0.488 21.314 1.00 82.50 177 ALA A O 1
ATOM 1339 N N . LEU A 1 178 ? -18.570 -0.775 23.544 1.00 84.62 178 LEU A N 1
ATOM 1340 C CA . LEU A 1 178 ? -19.988 -0.427 23.671 1.00 84.62 178 LEU A CA 1
ATOM 1341 C C . LEU A 1 178 ? -20.229 1.039 24.053 1.00 84.62 178 LEU A C 1
ATOM 1343 O O . LEU A 1 178 ? -21.387 1.431 24.200 1.00 84.62 178 LEU A O 1
ATOM 1347 N N . LEU A 1 179 ? -19.174 1.850 24.204 1.00 84.56 179 LEU A N 1
ATOM 1348 C CA . LEU A 1 179 ? -19.325 3.276 24.492 1.00 84.56 179 LEU A CA 1
ATOM 1349 C C . LEU A 1 179 ? -20.161 3.942 23.406 1.00 84.56 179 LEU A C 1
ATOM 1351 O O . LEU A 1 179 ? -19.929 3.744 22.213 1.00 84.56 179 LEU A O 1
ATOM 1355 N N . ASN A 1 180 ? -21.147 4.720 23.840 1.00 82.62 180 ASN A N 1
ATOM 1356 C CA . ASN A 1 180 ? -22.059 5.392 22.936 1.00 82.62 180 ASN A CA 1
ATOM 1357 C C . ASN A 1 180 ? -21.312 6.490 22.164 1.00 82.62 180 ASN A C 1
ATOM 1359 O O . ASN A 1 180 ? -20.537 7.258 22.728 1.00 82.62 180 ASN A O 1
ATOM 1363 N N . TYR A 1 181 ? -21.539 6.575 20.870 1.00 80.06 181 TYR A N 1
ATOM 1364 C CA . TYR A 1 181 ? -21.044 7.637 20.020 1.00 80.06 181 TYR A CA 1
ATOM 1365 C C . TYR A 1 181 ? -22.145 7.939 19.007 1.00 80.06 181 TYR A C 1
ATOM 1367 O O . TYR A 1 181 ? -22.608 7.041 18.306 1.00 80.06 181 TYR A O 1
ATOM 1375 N N . HIS A 1 182 ? -22.670 9.167 19.023 1.00 81.38 182 HIS A N 1
ATOM 1376 C CA . HIS A 1 182 ? -23.812 9.575 18.196 1.00 81.38 182 HIS A CA 1
ATOM 1377 C C . HIS A 1 182 ? -25.030 8.611 18.227 1.00 81.38 182 HIS A C 1
ATOM 1379 O O . HIS A 1 182 ? -25.728 8.440 17.226 1.00 81.38 182 HIS A O 1
ATOM 1385 N N . GLY A 1 183 ? -25.310 7.965 19.368 1.00 83.44 183 GLY A N 1
ATOM 1386 C CA . GLY A 1 183 ? -26.487 7.105 19.561 1.00 83.44 183 GLY A CA 1
ATOM 1387 C C . GLY A 1 183 ? -26.287 5.608 19.277 1.00 83.44 183 GLY A C 1
ATOM 1388 O O . GLY A 1 183 ? -27.258 4.856 19.355 1.00 83.44 183 GLY A O 1
ATOM 1389 N N . GLN A 1 184 ? -25.069 5.152 18.968 1.00 87.81 184 GLN A N 1
ATOM 1390 C CA . GLN A 1 184 ? -24.734 3.732 18.782 1.00 87.81 184 GLN A CA 1
ATOM 1391 C C . GLN A 1 184 ? -23.350 3.394 19.368 1.00 87.81 184 GLN A C 1
ATOM 1393 O O . GLN A 1 184 ? -22.564 4.300 19.626 1.00 87.81 184 GLN A O 1
ATOM 1398 N N . PRO A 1 185 ? -23.009 2.111 19.591 1.00 90.88 185 PRO A N 1
ATOM 1399 C CA . PRO A 1 185 ? -21.655 1.727 19.987 1.00 90.88 185 PRO A CA 1
ATOM 1400 C C . PRO A 1 185 ? -20.581 2.237 19.016 1.00 90.88 185 PRO A C 1
ATOM 1402 O O . PRO A 1 185 ? -20.658 1.961 17.817 1.00 90.88 185 PRO A O 1
ATOM 1405 N N . TYR A 1 186 ? -19.541 2.897 19.532 1.00 89.38 186 TYR A N 1
ATOM 1406 C CA . TYR A 1 186 ? -18.445 3.460 18.734 1.00 89.38 186 TYR A CA 1
ATOM 1407 C C . TYR A 1 186 ? -17.778 2.434 17.808 1.00 89.38 186 TYR A C 1
ATOM 1409 O O . TYR A 1 186 ? -17.419 2.751 16.674 1.00 89.38 186 TYR A O 1
ATOM 1417 N N . ALA A 1 187 ? -17.662 1.173 18.241 1.00 91.94 187 ALA A N 1
ATOM 1418 C CA . ALA A 1 187 ? -17.096 0.116 17.406 1.00 91.94 187 ALA A CA 1
ATOM 1419 C C . ALA A 1 187 ? -17.867 -0.085 16.081 1.00 91.94 187 ALA A C 1
ATOM 1421 O O . ALA A 1 187 ? -17.260 -0.484 15.088 1.00 91.94 187 ALA A O 1
ATOM 1422 N N . ILE A 1 188 ? -19.169 0.236 16.028 1.00 93.50 188 ILE A N 1
ATOM 1423 C CA . ILE A 1 188 ? -19.962 0.222 14.787 1.00 93.50 188 ILE A CA 1
ATOM 1424 C C . ILE A 1 188 ? -19.535 1.359 13.853 1.00 93.50 188 ILE A C 1
ATOM 1426 O O . ILE A 1 188 ? -19.420 1.149 12.645 1.00 93.50 188 ILE A O 1
ATOM 1430 N N . ASP A 1 189 ? -19.293 2.557 14.382 1.00 92.62 189 ASP A N 1
ATOM 1431 C CA . ASP A 1 189 ? -18.847 3.695 13.573 1.00 92.62 189 ASP A CA 1
ATOM 1432 C C . ASP A 1 189 ? -17.437 3.495 13.043 1.00 92.62 189 ASP A C 1
ATOM 1434 O O . ASP A 1 189 ? -17.190 3.696 11.852 1.00 92.62 189 ASP A O 1
ATOM 1438 N N . LEU A 1 190 ? -16.538 2.987 13.885 1.00 94.44 190 LEU A N 1
ATOM 1439 C CA . LEU A 1 190 ? -15.202 2.602 13.458 1.00 94.44 190 LEU A CA 1
ATOM 1440 C C . LEU A 1 190 ? -15.250 1.496 12.388 1.00 94.44 190 LEU A C 1
ATOM 1442 O O . LEU A 1 190 ? -14.532 1.570 11.391 1.00 94.44 190 LEU A O 1
ATOM 1446 N N . TYR A 1 191 ? -16.146 0.514 12.532 1.00 95.94 191 TYR A N 1
ATOM 1447 C CA . TYR A 1 191 ? -16.374 -0.522 11.521 1.00 95.94 191 TYR A CA 1
ATOM 1448 C C . TYR A 1 191 ? -16.797 0.073 10.172 1.00 95.94 191 TYR A C 1
ATOM 1450 O O . TYR A 1 191 ? -16.166 -0.214 9.152 1.00 95.94 191 TYR A O 1
ATOM 1458 N N . LYS A 1 192 ? -17.806 0.955 10.159 1.00 94.88 192 LYS A N 1
ATOM 1459 C CA . LYS A 1 192 ? -18.272 1.645 8.941 1.00 94.88 192 LYS A CA 1
ATOM 1460 C C . LYS A 1 192 ? -17.167 2.496 8.309 1.00 94.88 192 LYS A C 1
ATOM 1462 O O . LYS A 1 192 ? -17.010 2.499 7.087 1.00 94.88 192 LYS A O 1
ATOM 1467 N N . LEU A 1 193 ? -16.377 3.192 9.128 1.00 94.25 193 LEU A N 1
ATOM 1468 C CA . LEU A 1 193 ? -15.238 3.979 8.662 1.00 94.25 193 LEU A CA 1
ATOM 1469 C C . LEU A 1 193 ? -14.209 3.085 7.954 1.00 94.25 193 LEU A C 1
ATOM 1471 O O . LEU A 1 193 ? -13.817 3.364 6.820 1.00 94.25 193 LEU A O 1
ATOM 1475 N N . MET A 1 194 ? -13.810 1.977 8.583 1.00 96.12 194 MET A N 1
ATOM 1476 C CA . MET A 1 194 ? -12.813 1.054 8.034 1.00 96.12 194 MET A CA 1
ATOM 1477 C C . MET A 1 194 ? -13.293 0.323 6.773 1.00 96.12 194 MET A C 1
ATOM 1479 O O . MET A 1 194 ? -12.472 0.045 5.897 1.00 96.12 194 MET A O 1
ATOM 1483 N N . GLN A 1 195 ? -14.599 0.064 6.623 1.00 94.81 195 GLN A N 1
ATOM 1484 C CA . GLN A 1 195 ? -15.177 -0.540 5.411 1.00 94.81 195 GLN A CA 1
ATOM 1485 C C . GLN A 1 195 ? -14.946 0.293 4.142 1.00 94.81 195 GLN A C 1
ATOM 1487 O O . GLN A 1 195 ? -14.948 -0.253 3.042 1.00 94.81 195 GLN A O 1
ATOM 1492 N N . SER A 1 196 ? -14.709 1.601 4.275 1.00 92.12 196 SER A N 1
ATOM 1493 C CA . SER A 1 196 ? -14.395 2.460 3.125 1.00 92.12 196 SER A CA 1
ATOM 1494 C C . SER A 1 196 ? -12.996 2.201 2.547 1.00 92.12 196 SER A C 1
ATOM 1496 O O . SER A 1 196 ? -12.718 2.588 1.413 1.00 92.12 196 SER A O 1
ATOM 1498 N N . TYR A 1 197 ? -12.118 1.532 3.302 1.00 94.00 197 TYR A N 1
ATOM 1499 C CA . TYR A 1 197 ? -10.718 1.297 2.934 1.00 94.00 197 TYR A CA 1
ATOM 1500 C C . TYR A 1 197 ? -10.350 -0.185 2.860 1.00 94.00 197 TYR A C 1
ATOM 1502 O O . TYR A 1 197 ? -9.439 -0.554 2.117 1.00 94.00 197 TYR A O 1
ATOM 1510 N N . CYS A 1 198 ? -11.038 -1.026 3.634 1.00 95.44 198 CYS A N 1
ATOM 1511 C CA . CYS A 1 198 ? -10.743 -2.444 3.773 1.00 95.44 198 CYS A CA 1
ATOM 1512 C C . CYS A 1 198 ? -11.753 -3.292 2.999 1.00 95.44 198 CYS A C 1
ATOM 1514 O O . CYS A 1 198 ? -12.950 -3.020 3.002 1.00 95.44 198 CYS A O 1
ATOM 1516 N N . GLN A 1 199 ? -11.276 -4.375 2.391 1.00 94.94 199 GLN A N 1
ATOM 1517 C CA . GLN A 1 199 ? -12.133 -5.319 1.663 1.00 94.94 199 GLN A CA 1
ATOM 1518 C C . GLN A 1 199 ? -13.027 -6.127 2.610 1.00 94.94 199 GLN A C 1
ATOM 1520 O O . GLN A 1 199 ? -14.135 -6.516 2.251 1.00 94.94 199 GLN A O 1
ATOM 1525 N N . GLN A 1 200 ? -12.528 -6.378 3.819 1.00 96.69 200 GLN A N 1
ATOM 1526 C CA . GLN A 1 200 ? -13.246 -6.991 4.929 1.00 96.69 200 GLN A CA 1
ATOM 1527 C C . GLN A 1 200 ? -12.796 -6.327 6.227 1.00 96.69 200 GLN A C 1
ATOM 1529 O O . GLN A 1 200 ? -11.655 -5.880 6.321 1.00 96.69 200 GLN A O 1
ATOM 1534 N N . VAL A 1 201 ? -13.679 -6.264 7.220 1.00 98.06 201 VAL A N 1
ATOM 1535 C CA . VAL A 1 201 ? -13.378 -5.734 8.555 1.00 98.06 201 VAL A CA 1
ATOM 1536 C C . VAL A 1 201 ? -13.877 -6.738 9.585 1.00 98.06 201 VAL A C 1
ATOM 1538 O O . VAL A 1 201 ? -14.973 -7.279 9.431 1.00 98.06 201 VAL A O 1
ATOM 1541 N N . TYR A 1 202 ? -13.071 -6.975 10.614 1.00 97.31 202 TYR A N 1
ATOM 1542 C CA . TYR A 1 202 ? -13.337 -7.910 11.696 1.00 97.31 202 TYR A CA 1
ATOM 1543 C C . TYR A 1 202 ? -13.166 -7.237 13.054 1.00 97.31 202 TYR A C 1
ATOM 1545 O O . TYR A 1 202 ? -12.304 -6.377 13.221 1.00 97.31 202 TYR A O 1
ATOM 1553 N N . LEU A 1 203 ? -13.938 -7.672 14.042 1.00 95.50 203 LEU A N 1
ATOM 1554 C CA . LEU A 1 203 ? -13.681 -7.400 15.454 1.00 95.50 203 LEU A CA 1
ATOM 1555 C C . LEU A 1 203 ? -12.815 -8.534 16.023 1.00 95.50 203 LEU A C 1
ATOM 1557 O O . LEU A 1 203 ? -13.087 -9.700 15.753 1.00 95.50 203 LEU A O 1
ATOM 1561 N N . SER A 1 204 ? -11.792 -8.218 16.819 1.00 93.25 204 SER A N 1
ATOM 1562 C CA . SER A 1 204 ? -11.102 -9.202 17.673 1.00 93.25 204 SER A CA 1
ATOM 1563 C C . SER A 1 204 ? -11.777 -9.220 19.034 1.00 93.25 204 SER A C 1
ATOM 1565 O O . SER A 1 204 ? -11.843 -8.185 19.710 1.00 93.25 204 SER A O 1
ATOM 1567 N N . ALA A 1 205 ? -12.312 -10.382 19.402 1.00 89.50 205 ALA A N 1
ATOM 1568 C CA . ALA A 1 205 ? -13.071 -10.562 20.629 1.00 89.50 205 ALA A CA 1
ATOM 1569 C C . ALA A 1 205 ? -13.000 -12.002 21.136 1.00 89.50 205 ALA A C 1
ATOM 1571 O O . ALA A 1 205 ? -12.721 -12.944 20.392 1.00 89.50 205 ALA A O 1
ATOM 1572 N N . ARG A 1 206 ? -13.333 -12.195 22.413 1.00 85.12 206 ARG A N 1
ATOM 1573 C CA . ARG A 1 206 ? -13.487 -13.538 22.984 1.00 85.12 206 ARG A CA 1
ATOM 1574 C C . ARG A 1 206 ? -14.728 -14.225 22.400 1.00 85.12 206 ARG A C 1
ATOM 1576 O O . ARG A 1 206 ? -15.694 -13.538 22.050 1.00 85.12 206 ARG A O 1
ATOM 1583 N N . PRO A 1 207 ? -14.759 -15.569 22.355 1.00 83.00 207 PRO A N 1
ATOM 1584 C CA . PRO A 1 207 ? -15.955 -16.301 21.957 1.00 83.00 207 PRO A CA 1
ATOM 1585 C C . PRO A 1 207 ? -17.197 -15.814 22.715 1.00 83.00 207 PRO A C 1
ATOM 1587 O O . PRO A 1 207 ? -17.178 -15.709 23.941 1.00 83.00 207 PRO A O 1
ATOM 1590 N N . ASN A 1 208 ? -18.266 -15.511 21.974 1.00 83.88 208 ASN A N 1
ATOM 1591 C CA . ASN A 1 208 ? -19.555 -15.028 22.484 1.00 83.88 208 ASN A CA 1
ATOM 1592 C C . ASN A 1 208 ? -19.527 -13.689 23.250 1.00 83.88 208 ASN A C 1
ATOM 1594 O O . ASN A 1 208 ? -20.535 -13.336 23.853 1.00 83.88 208 ASN A O 1
ATOM 1598 N N . GLN A 1 209 ? -18.431 -12.916 23.212 1.00 85.50 209 GLN A N 1
ATOM 1599 C CA . GLN A 1 209 ? -18.324 -11.645 23.952 1.00 85.50 209 GLN A CA 1
ATOM 1600 C C . GLN A 1 209 ? -19.438 -10.647 23.611 1.00 85.50 209 GLN A C 1
ATOM 1602 O O . GLN A 1 209 ? -19.887 -9.914 24.485 1.00 85.50 209 GLN A O 1
ATOM 1607 N N . TRP A 1 210 ? -19.878 -10.632 22.352 1.00 89.25 210 TRP A N 1
ATOM 1608 C CA . TRP A 1 210 ? -20.857 -9.671 21.845 1.00 89.25 210 TRP A CA 1
ATOM 1609 C C . TRP A 1 210 ? -22.272 -10.220 21.733 1.00 89.25 210 TRP A C 1
ATOM 1611 O O . TRP A 1 210 ? -23.132 -9.522 21.196 1.00 89.25 210 TRP A O 1
ATOM 1621 N N . LEU A 1 211 ? -22.527 -11.441 22.212 1.00 87.50 211 LEU A N 1
ATOM 1622 C CA . LEU A 1 211 ? -23.870 -12.013 22.192 1.00 87.50 211 LEU A CA 1
ATOM 1623 C C . LEU A 1 211 ? -24.845 -11.061 22.905 1.00 87.50 211 LEU A C 1
ATOM 1625 O O . LEU A 1 211 ? -24.501 -10.479 23.928 1.00 87.50 211 LEU A O 1
ATOM 1629 N N . GLU A 1 212 ? -26.033 -10.870 22.329 1.00 89.12 212 GLU A N 1
ATOM 1630 C CA . GLU A 1 212 ? -27.071 -9.950 22.839 1.00 89.12 212 GLU A CA 1
ATOM 1631 C C . GLU A 1 212 ? -26.697 -8.454 22.831 1.00 89.12 212 GLU A C 1
ATOM 1633 O O . GLU A 1 212 ? -27.442 -7.622 23.343 1.00 89.12 212 GLU A O 1
ATOM 1638 N N . THR A 1 213 ? -25.585 -8.074 22.195 1.00 89.81 213 THR A N 1
ATOM 1639 C CA . THR A 1 213 ? -25.218 -6.667 21.975 1.00 89.81 213 THR A CA 1
ATOM 1640 C C . THR A 1 213 ? -25.417 -6.267 20.509 1.00 89.81 213 THR A C 1
ATOM 1642 O O . THR A 1 213 ? -25.423 -7.134 19.630 1.00 89.81 213 THR A O 1
ATOM 1645 N N . PRO A 1 214 ? -25.494 -4.962 20.181 1.00 90.75 214 PRO A N 1
ATOM 1646 C CA . PRO A 1 214 ? -25.522 -4.511 18.786 1.00 90.75 214 PRO A CA 1
ATOM 1647 C C . PRO A 1 214 ? -24.317 -4.982 17.945 1.00 90.75 214 PRO A C 1
ATOM 1649 O O . PRO A 1 214 ? -24.424 -5.100 16.723 1.00 90.75 214 PRO A O 1
ATOM 1652 N N . LEU A 1 215 ? -23.186 -5.302 18.589 1.00 91.69 215 LEU A N 1
ATOM 1653 C CA . LEU A 1 215 ? -21.971 -5.793 17.932 1.00 91.69 215 LEU A CA 1
ATOM 1654 C C . LEU A 1 215 ? -22.068 -7.263 17.488 1.00 91.69 215 LEU A C 1
ATOM 1656 O O . LEU A 1 215 ? -21.252 -7.691 16.677 1.00 91.69 215 LEU A O 1
ATOM 1660 N N . ALA A 1 216 ? -23.077 -8.022 17.943 1.00 91.25 216 ALA A N 1
ATOM 1661 C CA . ALA A 1 216 ? -23.270 -9.439 17.604 1.00 91.25 216 ALA A CA 1
ATOM 1662 C C . ALA A 1 216 ? -23.354 -9.709 16.091 1.00 91.25 216 ALA A C 1
ATOM 1664 O O . ALA A 1 216 ? -23.046 -10.805 15.630 1.00 91.25 216 ALA A O 1
ATOM 1665 N N . SER A 1 217 ? -23.812 -8.713 15.328 1.00 91.25 217 SER A N 1
ATOM 1666 C CA . SER A 1 217 ? -24.003 -8.802 13.878 1.00 91.25 217 SER A CA 1
ATOM 1667 C C . SER A 1 217 ? -22.723 -8.571 13.067 1.00 91.25 217 SER A C 1
ATOM 1669 O O . SER A 1 217 ? -22.707 -8.844 11.866 1.00 91.25 217 SER A O 1
ATOM 1671 N N . LEU A 1 218 ? -21.655 -8.067 13.695 1.00 94.06 218 LEU A N 1
ATOM 1672 C CA . LEU A 1 218 ? -20.416 -7.735 13.001 1.00 94.06 218 LEU A CA 1
ATOM 1673 C C . LEU A 1 218 ? -19.493 -8.963 12.879 1.00 94.06 218 LEU A C 1
ATOM 1675 O O . LEU A 1 218 ? -19.381 -9.748 13.828 1.00 94.06 218 LEU A O 1
ATOM 1679 N N . PRO A 1 219 ? -18.779 -9.130 11.745 1.00 95.38 219 PRO A N 1
ATOM 1680 C CA . PRO A 1 219 ? -17.800 -10.200 11.588 1.00 95.38 219 PRO A CA 1
ATOM 1681 C C . PRO A 1 219 ? -16.761 -10.154 12.707 1.00 95.38 219 PRO A C 1
ATOM 1683 O O . PRO A 1 219 ? -16.158 -9.114 12.966 1.00 95.38 219 PRO A O 1
ATOM 1686 N N . THR A 1 220 ? -16.541 -11.287 13.365 1.00 93.81 220 THR A N 1
ATOM 1687 C CA . THR A 1 220 ? -15.658 -11.384 14.529 1.00 93.81 220 THR A CA 1
ATOM 1688 C C . THR A 1 220 ? -14.653 -12.510 14.317 1.00 93.81 220 THR A C 1
ATOM 1690 O O . THR A 1 220 ? -15.027 -13.601 13.888 1.00 93.81 220 THR A O 1
ATOM 1693 N N . LEU A 1 221 ? -13.384 -12.250 14.627 1.00 92.62 221 LEU A N 1
ATOM 1694 C CA . LEU A 1 221 ? -12.351 -13.269 14.763 1.00 92.62 221 LEU A CA 1
ATOM 1695 C C . LEU A 1 221 ? -12.228 -13.633 16.249 1.00 92.62 221 LEU A C 1
ATOM 1697 O O . LEU A 1 221 ? -11.871 -12.762 17.048 1.00 92.62 221 LEU A O 1
ATOM 1701 N N . PRO A 1 222 ? -12.563 -14.877 16.638 1.00 86.19 222 PRO A N 1
ATOM 1702 C CA . PRO A 1 222 ? -12.496 -15.295 18.028 1.00 86.19 222 PRO A CA 1
ATOM 1703 C C . PRO A 1 222 ? -11.040 -15.494 18.446 1.00 86.19 222 PRO A C 1
ATOM 1705 O O . PRO A 1 222 ? -10.321 -16.280 17.834 1.00 86.19 222 PRO A O 1
ATOM 1708 N N . ASP A 1 223 ? -10.610 -14.831 19.516 1.00 79.12 223 ASP A N 1
ATOM 1709 C CA . ASP A 1 223 ? -9.257 -15.019 20.037 1.00 79.12 223 ASP A CA 1
ATOM 1710 C C . ASP A 1 223 ? -9.086 -16.476 20.525 1.00 79.12 223 ASP A C 1
ATOM 1712 O O . ASP A 1 223 ? -9.709 -16.900 21.502 1.00 79.12 223 ASP A O 1
ATOM 1716 N N . HIS A 1 224 ? -8.261 -17.266 19.826 1.00 68.19 224 HIS A N 1
ATOM 1717 C CA . HIS A 1 224 ? -8.053 -18.696 20.121 1.00 68.19 224 HIS A CA 1
ATOM 1718 C C . HIS A 1 224 ? -7.034 -18.953 21.236 1.00 68.19 224 HIS A C 1
ATOM 1720 O O . HIS A 1 224 ? -6.984 -20.038 21.817 1.00 68.19 224 HIS A O 1
ATOM 1726 N N . VAL A 1 225 ? -6.195 -17.961 21.514 1.00 56.75 225 VAL A N 1
ATOM 1727 C CA . VAL A 1 225 ? -5.105 -18.053 22.478 1.00 56.75 225 VAL A CA 1
ATOM 1728 C C . VAL A 1 225 ? -5.603 -17.548 23.829 1.00 56.75 225 VAL A C 1
ATOM 1730 O O . VAL A 1 225 ? -6.420 -16.632 23.875 1.00 56.75 225 VAL A O 1
ATOM 1733 N N . SER A 1 226 ? -5.121 -18.122 24.937 1.00 60.28 226 SER A N 1
ATOM 1734 C CA . SER A 1 226 ? -5.290 -17.562 26.284 1.00 60.28 226 SER A CA 1
ATOM 1735 C C . SER A 1 226 ? -4.982 -16.062 26.233 1.00 60.28 226 SER A C 1
ATOM 1737 O O . SER A 1 226 ? -3.822 -15.693 26.103 1.00 60.28 226 SER A O 1
ATOM 1739 N N . SER A 1 227 ? -6.023 -15.226 26.208 1.00 62.84 227 SER A N 1
ATOM 1740 C CA . SER A 1 227 ? -5.980 -13.852 25.691 1.00 62.84 227 SER A CA 1
ATOM 1741 C C . SER A 1 227 ? -5.056 -12.952 26.519 1.00 62.84 227 SER A C 1
ATOM 1743 O O . SER A 1 227 ? -5.498 -12.296 27.466 1.00 62.84 227 SER A O 1
ATOM 1745 N N . VAL A 1 228 ? -3.774 -12.880 26.151 1.00 73.19 228 VAL A N 1
ATOM 1746 C CA . VAL A 1 228 ? -2.799 -11.974 26.767 1.00 73.19 228 VAL A CA 1
ATOM 1747 C C . VAL A 1 228 ? -2.615 -10.755 25.866 1.00 73.19 228 VAL A C 1
ATOM 1749 O O . VAL A 1 228 ? -1.770 -10.731 24.975 1.00 73.19 228 VAL A O 1
ATOM 1752 N N . GLY A 1 229 ? -3.426 -9.725 26.110 1.00 78.06 229 GLY A N 1
ATOM 1753 C CA . GLY A 1 229 ? -3.295 -8.417 25.465 1.00 78.06 229 GLY A CA 1
ATOM 1754 C C . GLY A 1 229 ? -3.606 -8.385 23.955 1.00 78.06 229 GLY A C 1
ATOM 1755 O O . GLY A 1 229 ? -4.024 -9.386 23.370 1.00 78.06 229 GLY A O 1
ATOM 1756 N N . PRO A 1 230 ? -3.384 -7.227 23.306 1.00 86.19 230 PRO A N 1
ATOM 1757 C CA . PRO A 1 230 ? -3.781 -6.970 21.913 1.00 86.19 230 PRO A CA 1
ATOM 1758 C C . PRO A 1 230 ? -3.062 -7.846 20.875 1.00 86.19 230 PRO A C 1
ATOM 1760 O O . PRO A 1 230 ? -3.572 -8.048 19.775 1.00 86.19 230 PRO A O 1
ATOM 1763 N N . ILE A 1 231 ? -1.897 -8.410 21.215 1.00 89.25 231 ILE A N 1
ATOM 1764 C CA . ILE A 1 231 ? -1.154 -9.301 20.313 1.00 89.25 231 ILE A CA 1
ATOM 1765 C C . ILE A 1 231 ? -1.922 -10.592 19.991 1.00 89.25 231 ILE A C 1
ATOM 1767 O O . ILE A 1 231 ? -1.745 -11.150 18.913 1.00 89.25 231 ILE A O 1
ATOM 1771 N N . SER A 1 232 ? -2.805 -11.051 20.885 1.00 88.69 232 SER A N 1
ATOM 1772 C CA . SER A 1 232 ? -3.587 -12.278 20.668 1.00 88.69 232 SER A CA 1
ATOM 1773 C C . SER A 1 232 ? -4.554 -12.126 19.486 1.00 88.69 232 SER A C 1
ATOM 1775 O O . SER A 1 232 ? -4.641 -13.017 18.637 1.00 88.69 232 SER A O 1
ATOM 1777 N N . GLY A 1 233 ? -5.202 -10.961 19.378 1.00 91.06 233 GLY A N 1
ATOM 1778 C CA . GLY A 1 233 ? -6.059 -10.618 18.243 1.00 91.06 233 GLY A CA 1
ATOM 1779 C C . GLY A 1 233 ? -5.277 -10.504 16.936 1.00 91.06 233 GLY A C 1
ATOM 1780 O O . GLY A 1 233 ? -5.682 -11.062 15.918 1.00 91.06 233 GLY A O 1
ATOM 1781 N N . LEU A 1 234 ? -4.106 -9.857 16.975 1.00 92.81 234 LEU A N 1
ATOM 1782 C CA . LEU A 1 234 ? -3.204 -9.755 15.820 1.00 92.81 234 LEU A CA 1
ATOM 1783 C C . LEU A 1 234 ? -2.755 -11.132 15.311 1.00 92.81 234 LEU A C 1
ATOM 1785 O O . LEU A 1 234 ? -2.796 -11.391 14.110 1.00 92.81 234 LEU A O 1
ATOM 1789 N N . LEU A 1 235 ? -2.341 -12.025 16.212 1.00 93.69 235 LEU A N 1
ATOM 1790 C CA . LEU A 1 235 ? -1.924 -13.382 15.855 1.00 93.69 235 LEU A CA 1
ATOM 1791 C C . LEU A 1 235 ? -3.069 -14.179 15.240 1.00 93.69 235 LEU A C 1
ATOM 1793 O O . LEU A 1 235 ? -2.879 -14.787 14.191 1.00 93.69 235 LEU A O 1
ATOM 1797 N N . THR A 1 236 ? -4.256 -14.121 15.842 1.00 93.44 236 THR A N 1
ATOM 1798 C CA . THR A 1 236 ? -5.460 -14.774 15.309 1.00 93.44 236 THR A CA 1
ATOM 1799 C C . THR A 1 236 ? -5.764 -14.284 13.891 1.00 93.44 236 THR A C 1
ATOM 1801 O O . THR A 1 236 ? -6.019 -15.087 12.990 1.00 93.44 236 THR A O 1
ATOM 1804 N N . ALA A 1 237 ? -5.670 -12.973 13.660 1.00 95.12 237 ALA A N 1
ATOM 1805 C CA . ALA A 1 237 ? -5.876 -12.364 12.353 1.00 95.12 237 ALA A CA 1
ATOM 1806 C C . ALA A 1 237 ? -4.871 -12.880 11.307 1.00 95.12 237 ALA A C 1
ATOM 1808 O O . ALA A 1 237 ? -5.275 -13.351 10.242 1.00 95.12 237 ALA A O 1
ATOM 1809 N N . PHE A 1 238 ? -3.573 -12.893 11.627 1.00 95.69 238 PHE A N 1
ATOM 1810 C CA . PHE A 1 238 ? -2.543 -13.422 10.727 1.00 95.69 238 PHE A CA 1
ATOM 1811 C C . PHE A 1 238 ? -2.634 -14.933 10.493 1.00 95.69 238 PHE A C 1
ATOM 1813 O O . PHE A 1 238 ? -2.356 -15.390 9.387 1.00 95.69 238 PHE A O 1
ATOM 1820 N N . GLN A 1 239 ? -3.024 -15.712 11.499 1.00 94.31 239 GLN A N 1
ATOM 1821 C CA . GLN A 1 239 ? -3.219 -17.155 11.357 1.00 94.31 239 GLN A CA 1
ATOM 1822 C C . GLN A 1 239 ? -4.411 -17.473 10.453 1.00 94.31 239 GLN A C 1
ATOM 1824 O O . GLN A 1 239 ? -4.336 -18.392 9.640 1.00 94.31 239 GLN A O 1
ATOM 1829 N N . THR A 1 240 ? -5.486 -16.689 10.564 1.00 95.69 240 THR A N 1
ATOM 1830 C CA . THR A 1 240 ? -6.699 -16.868 9.754 1.00 95.69 240 THR A CA 1
ATOM 1831 C C . THR A 1 240 ? -6.475 -16.417 8.311 1.00 95.69 240 THR A C 1
ATOM 1833 O O . THR A 1 240 ? -6.821 -17.134 7.373 1.00 95.69 240 THR A O 1
ATOM 1836 N N . TYR A 1 241 ? -5.855 -15.248 8.118 1.00 97.25 241 TYR A N 1
ATOM 1837 C CA . TYR A 1 241 ? -5.558 -14.687 6.800 1.00 97.25 241 TYR A CA 1
ATOM 1838 C C . TYR A 1 241 ? -4.078 -14.269 6.708 1.00 97.25 241 TYR A C 1
ATOM 1840 O O . TYR A 1 241 ? -3.735 -13.109 6.952 1.00 97.25 241 TYR A O 1
ATOM 1848 N N . PRO A 1 242 ? -3.173 -15.186 6.315 1.00 96.06 242 PRO A N 1
ATOM 1849 C CA . PRO A 1 242 ? -1.728 -14.933 6.342 1.00 96.06 242 PRO A CA 1
ATOM 1850 C C . PRO A 1 242 ? -1.218 -14.055 5.194 1.00 96.06 242 PRO A C 1
ATOM 1852 O O . PRO A 1 242 ? -0.115 -13.524 5.273 1.00 96.06 242 PRO A O 1
ATOM 1855 N N . ASN A 1 243 ? -1.995 -13.899 4.120 1.00 95.50 243 ASN A N 1
ATOM 1856 C CA . ASN A 1 243 ? -1.555 -13.240 2.883 1.00 95.50 243 ASN A CA 1
ATOM 1857 C C . ASN A 1 243 ? -2.149 -11.836 2.681 1.00 95.50 243 ASN A C 1
ATOM 1859 O O . ASN A 1 243 ? -2.039 -11.282 1.586 1.00 95.50 243 ASN A O 1
ATOM 1863 N N . VAL A 1 244 ? -2.765 -11.256 3.714 1.00 97.00 244 VAL A N 1
ATOM 1864 C CA . VAL A 1 244 ? -3.376 -9.919 3.668 1.00 97.00 244 VAL A CA 1
ATOM 1865 C C . VAL A 1 244 ? -2.586 -8.929 4.522 1.00 97.00 244 VAL A C 1
ATOM 1867 O O . VAL A 1 244 ? -1.920 -9.306 5.486 1.00 97.00 244 VAL A O 1
ATOM 1870 N N . ASN A 1 245 ? -2.655 -7.653 4.162 1.00 97.75 245 ASN A N 1
ATOM 1871 C CA . ASN A 1 245 ? -2.271 -6.562 5.047 1.00 97.75 245 ASN A CA 1
ATOM 1872 C C . ASN A 1 245 ? -3.408 -6.304 6.046 1.00 97.75 245 ASN A C 1
ATOM 1874 O O . ASN A 1 245 ? -4.582 -6.433 5.694 1.00 97.75 245 ASN A O 1
ATOM 1878 N N . TRP A 1 246 ? -3.066 -5.888 7.262 1.00 98.19 246 TRP A N 1
ATOM 1879 C CA . TRP A 1 246 ? -4.028 -5.610 8.328 1.00 98.19 246 TRP A CA 1
ATOM 1880 C C . TRP A 1 246 ? -3.982 -4.143 8.743 1.00 98.19 246 TRP A C 1
ATOM 1882 O O . TRP A 1 246 ? -2.982 -3.713 9.309 1.00 98.19 246 TRP A O 1
ATOM 1892 N N . LEU A 1 247 ? -5.054 -3.386 8.502 1.00 98.25 247 LEU A N 1
ATOM 1893 C CA . LEU A 1 247 ? -5.293 -2.106 9.170 1.00 98.25 247 LEU A CA 1
ATOM 1894 C C . LEU A 1 247 ? -5.885 -2.396 10.548 1.00 98.25 247 LEU A C 1
ATOM 1896 O O . LEU A 1 247 ? -6.990 -2.921 10.652 1.00 98.25 247 LEU A O 1
ATOM 1900 N N . VAL A 1 248 ? -5.153 -2.058 11.598 1.00 97.88 248 VAL A N 1
ATOM 1901 C CA . VAL A 1 248 ? -5.507 -2.365 12.982 1.00 97.88 248 VAL A CA 1
ATOM 1902 C C . VAL A 1 248 ? -5.800 -1.073 13.714 1.00 97.88 248 VAL A C 1
ATOM 1904 O O . VAL A 1 248 ? -4.965 -0.167 13.708 1.00 97.88 248 VAL A O 1
ATOM 1907 N N . ILE A 1 249 ? -6.977 -0.999 14.337 1.00 96.56 249 ILE A N 1
ATOM 1908 C CA . ILE A 1 249 ? -7.398 0.145 15.149 1.00 96.56 249 ILE A CA 1
ATOM 1909 C C . ILE A 1 249 ? -8.006 -0.369 16.459 1.00 96.56 249 ILE A C 1
ATOM 1911 O O . ILE A 1 249 ? -8.880 -1.236 16.439 1.00 96.56 249 ILE A O 1
ATOM 1915 N N . ALA A 1 250 ? -7.550 0.124 17.609 1.00 93.38 250 ALA A N 1
ATOM 1916 C CA . ALA A 1 250 ? -8.182 -0.193 18.887 1.00 93.38 250 ALA A CA 1
ATOM 1917 C C . ALA A 1 250 ? -9.444 0.639 19.131 1.00 93.38 250 ALA A C 1
ATOM 1919 O O . ALA A 1 250 ? -9.536 1.802 18.745 1.00 93.38 250 ALA A O 1
ATOM 1920 N N . CYS A 1 251 ? -10.428 0.031 19.796 1.00 88.94 251 CYS A N 1
ATOM 1921 C CA . CYS A 1 251 ? -11.712 0.675 20.073 1.00 88.94 251 CYS A CA 1
ATOM 1922 C C . CYS A 1 251 ? -11.633 1.849 21.063 1.00 88.94 251 CYS A C 1
ATOM 1924 O O . CYS A 1 251 ? -12.597 2.598 21.176 1.00 88.94 251 CYS A O 1
ATOM 1926 N N . ASP A 1 252 ? -10.515 2.025 21.771 1.00 87.06 252 ASP A N 1
ATOM 1927 C CA . ASP A 1 252 ? -10.299 3.152 22.679 1.00 87.06 252 ASP A CA 1
ATOM 1928 C C . ASP A 1 252 ? -9.689 4.390 22.017 1.00 87.06 252 ASP A C 1
ATOM 1930 O O . ASP A 1 252 ? -9.551 5.415 22.681 1.00 87.06 252 ASP A O 1
ATOM 1934 N N . LEU A 1 253 ? -9.413 4.340 20.713 1.00 89.56 253 LEU A N 1
ATOM 1935 C CA . LEU A 1 253 ? -9.003 5.487 19.903 1.00 89.56 253 LEU A CA 1
ATOM 1936 C C . LEU A 1 253 ? -10.222 6.185 19.282 1.00 89.56 253 LEU A C 1
ATOM 1938 O O . LEU A 1 253 ? -10.372 6.238 18.063 1.00 89.56 253 LEU A O 1
ATOM 1942 N N . MET A 1 254 ? -11.122 6.713 20.120 1.00 87.56 254 MET A N 1
ATOM 1943 C CA . MET A 1 254 ? -12.450 7.159 19.662 1.00 87.56 254 MET A CA 1
ATOM 1944 C C . MET A 1 254 ? -12.445 8.358 18.703 1.00 87.56 254 MET A C 1
ATOM 1946 O O . MET A 1 254 ? -13.436 8.619 18.026 1.00 87.56 254 MET A O 1
ATOM 1950 N N . GLN A 1 255 ? -11.329 9.081 18.622 1.00 89.75 255 GLN A N 1
ATOM 1951 C CA . GLN A 1 255 ? -11.189 10.281 17.798 1.00 89.75 255 GLN A CA 1
ATOM 1952 C C . GLN A 1 255 ? -10.575 10.008 16.414 1.00 89.75 255 GLN A C 1
ATOM 1954 O O . GLN A 1 255 ? -10.306 10.959 15.680 1.00 89.75 255 GLN A O 1
ATOM 1959 N N . VAL A 1 256 ? -10.357 8.742 16.034 1.00 92.06 256 VAL A N 1
ATOM 1960 C CA . VAL A 1 256 ? -9.852 8.377 14.700 1.00 92.06 256 VAL A CA 1
ATOM 1961 C C . VAL A 1 256 ? -10.835 8.796 13.605 1.00 92.06 256 VAL A C 1
ATOM 1963 O O . VAL A 1 256 ? -12.036 8.532 13.682 1.00 92.06 256 VAL A O 1
ATOM 1966 N N . LYS A 1 257 ? -10.305 9.410 12.541 1.00 92.69 257 LYS A N 1
ATOM 1967 C CA . LYS A 1 257 ? -11.062 9.913 11.387 1.00 92.69 257 LYS A CA 1
ATOM 1968 C C . LYS A 1 257 ? -10.587 9.283 10.079 1.00 92.69 257 LYS A C 1
ATOM 1970 O O . LYS A 1 257 ? -9.571 8.594 10.006 1.00 92.69 257 LYS A O 1
ATOM 1975 N N . ALA A 1 258 ? -11.318 9.577 9.003 1.00 91.69 258 ALA A N 1
ATOM 1976 C CA . ALA A 1 258 ? -10.916 9.241 7.637 1.00 91.69 258 ALA A CA 1
ATOM 1977 C C . ALA A 1 258 ? -9.501 9.745 7.312 1.00 91.69 258 ALA A C 1
ATOM 1979 O O . ALA A 1 258 ? -8.686 8.973 6.817 1.00 91.69 258 ALA A O 1
ATOM 1980 N N . SER A 1 259 ? -9.184 10.990 7.687 1.00 90.81 259 SER A N 1
ATOM 1981 C CA . SER A 1 259 ? -7.860 11.597 7.502 1.00 90.81 259 SER A CA 1
ATOM 1982 C C . SER A 1 259 ? -6.739 10.802 8.172 1.00 90.81 259 SER A C 1
ATOM 1984 O O . SER A 1 259 ? -5.664 10.661 7.593 1.00 90.81 259 SER A O 1
ATOM 1986 N N . THR A 1 260 ? -6.991 10.232 9.353 1.00 94.19 260 THR A N 1
ATOM 1987 C CA . THR A 1 260 ? -6.035 9.380 10.071 1.00 94.19 260 THR A CA 1
ATOM 1988 C C . THR A 1 260 ? -5.700 8.132 9.239 1.00 94.19 260 THR A C 1
ATOM 1990 O O . THR A 1 260 ? -4.542 7.835 8.950 1.00 94.19 260 THR A O 1
ATOM 1993 N N . ILE A 1 261 ? -6.720 7.420 8.753 1.00 95.06 261 ILE A N 1
ATOM 1994 C CA . ILE A 1 261 ? -6.522 6.205 7.947 1.00 95.06 261 ILE A CA 1
ATOM 1995 C C . ILE A 1 261 ? -5.882 6.538 6.592 1.00 95.06 261 ILE A C 1
ATOM 1997 O O . ILE A 1 261 ? -4.957 5.853 6.152 1.00 95.06 261 ILE A O 1
ATOM 2001 N N . GLU A 1 262 ? -6.332 7.603 5.930 1.00 92.56 262 GLU A N 1
ATOM 2002 C CA . GLU A 1 262 ? -5.779 8.061 4.652 1.00 92.56 262 GLU A CA 1
ATOM 2003 C C . GLU A 1 262 ? -4.294 8.426 4.769 1.00 92.56 262 GLU A C 1
ATOM 2005 O O . GLU A 1 262 ? -3.495 8.098 3.885 1.00 92.56 262 GLU A O 1
ATOM 2010 N N . TYR A 1 263 ? -3.892 9.056 5.874 1.00 92.62 263 TYR A N 1
ATOM 2011 C CA . TYR A 1 263 ? -2.497 9.405 6.113 1.00 92.62 263 TYR A CA 1
ATOM 2012 C C . TYR A 1 263 ? -1.620 8.158 6.325 1.00 92.62 263 TYR A C 1
ATOM 2014 O O . TYR A 1 263 ? -0.542 8.074 5.732 1.00 92.62 263 TYR A O 1
ATOM 2022 N N . LEU A 1 264 ? -2.101 7.139 7.052 1.00 94.75 264 LEU A N 1
ATOM 2023 C CA . LEU A 1 264 ? -1.424 5.834 7.137 1.00 94.75 264 LEU A CA 1
ATOM 2024 C C . LEU A 1 264 ? -1.277 5.176 5.759 1.00 94.75 264 LEU A C 1
ATOM 2026 O O . LEU A 1 264 ? -0.190 4.739 5.387 1.00 94.75 264 LEU A O 1
ATOM 2030 N N . LEU A 1 265 ? -2.359 5.130 4.977 1.00 94.62 265 LEU A N 1
ATOM 2031 C CA . LEU A 1 265 ? -2.371 4.492 3.657 1.00 94.62 265 LEU A CA 1
ATOM 2032 C C . LEU A 1 265 ? -1.439 5.186 2.662 1.00 94.62 265 LEU A C 1
ATOM 2034 O O . LEU A 1 265 ? -0.753 4.525 1.887 1.00 94.62 265 LEU A O 1
ATOM 2038 N N . THR A 1 266 ? -1.383 6.516 2.663 1.00 90.44 266 THR A N 1
ATOM 2039 C CA . THR A 1 266 ? -0.502 7.269 1.751 1.00 90.44 266 THR A CA 1
ATOM 2040 C C . THR A 1 266 ? 0.985 7.022 2.030 1.00 90.44 266 THR A C 1
ATOM 2042 O O . THR A 1 266 ? 1.791 7.035 1.090 1.00 90.44 266 THR A O 1
ATOM 2045 N N . HIS A 1 267 ? 1.331 6.705 3.280 1.00 92.81 267 HIS A N 1
ATOM 2046 C CA . HIS A 1 267 ? 2.689 6.398 3.738 1.00 92.81 267 HIS A CA 1
ATOM 2047 C C . HIS A 1 267 ? 2.977 4.900 3.876 1.00 92.81 267 HIS A C 1
ATOM 2049 O O . HIS A 1 267 ? 4.062 4.532 4.317 1.00 92.81 267 HIS A O 1
ATOM 2055 N N . TYR A 1 268 ? 2.040 4.034 3.486 1.00 94.19 268 TYR A N 1
ATOM 2056 C CA . TYR A 1 268 ? 2.254 2.595 3.502 1.00 94.19 268 TYR A CA 1
ATOM 2057 C C . TYR A 1 268 ? 3.486 2.204 2.668 1.00 94.19 268 TYR A C 1
ATOM 2059 O O . TYR A 1 268 ? 3.686 2.694 1.550 1.00 94.19 268 TYR A O 1
ATOM 2067 N N . GLU A 1 269 ? 4.280 1.286 3.217 1.00 90.81 269 GLU A N 1
ATOM 2068 C CA . GLU A 1 269 ? 5.435 0.670 2.565 1.00 90.81 269 GLU A CA 1
ATOM 2069 C C . GLU A 1 269 ? 5.364 -0.855 2.725 1.00 90.81 269 GLU A C 1
ATOM 2071 O O . GLU A 1 269 ? 5.537 -1.384 3.823 1.00 90.81 269 GLU A O 1
ATOM 2076 N N . GLY A 1 270 ? 5.159 -1.596 1.631 1.00 89.50 270 GLY A N 1
ATOM 2077 C CA . GLY A 1 270 ? 5.007 -3.059 1.677 1.00 89.50 270 GLY A CA 1
ATOM 2078 C C . GLY A 1 270 ? 6.262 -3.827 2.117 1.00 89.50 270 GLY A C 1
ATOM 2079 O O . GLY A 1 270 ? 6.206 -5.032 2.390 1.00 89.50 270 GLY A O 1
ATOM 2080 N N . MET A 1 271 ? 7.410 -3.147 2.199 1.00 88.62 271 MET A N 1
ATOM 2081 C CA . MET A 1 271 ? 8.672 -3.751 2.622 1.00 88.62 271 MET A CA 1
ATOM 2082 C C . MET A 1 271 ? 8.887 -3.755 4.134 1.00 88.62 271 MET A C 1
ATOM 2084 O O . MET A 1 271 ? 9.644 -4.610 4.608 1.00 88.62 271 MET A O 1
ATOM 2088 N N . THR A 1 272 ? 8.216 -2.883 4.885 1.00 93.69 272 THR A N 1
ATOM 2089 C CA . THR A 1 272 ? 8.332 -2.816 6.347 1.00 93.69 272 THR A CA 1
ATOM 2090 C C . THR A 1 272 ? 7.400 -3.818 7.028 1.00 93.69 272 THR A C 1
ATOM 2092 O O . THR A 1 272 ? 6.549 -4.449 6.393 1.00 93.69 272 THR A O 1
ATOM 2095 N N . ILE A 1 273 ? 7.590 -4.039 8.332 1.00 95.69 273 ILE A N 1
ATOM 2096 C CA . ILE A 1 273 ? 6.670 -4.896 9.096 1.00 95.69 273 ILE A CA 1
ATOM 2097 C C . ILE A 1 273 ? 5.353 -4.176 9.407 1.00 95.69 273 ILE A C 1
ATOM 2099 O O . ILE A 1 273 ? 4.302 -4.811 9.488 1.00 95.69 273 ILE A O 1
ATOM 2103 N N . ALA A 1 274 ? 5.419 -2.855 9.572 1.00 97.31 274 ALA A N 1
ATOM 2104 C CA . ALA A 1 274 ? 4.308 -2.011 9.958 1.00 97.31 274 ALA A CA 1
ATOM 2105 C C . ALA A 1 274 ? 4.513 -0.587 9.438 1.00 97.31 274 ALA A C 1
ATOM 2107 O O . ALA A 1 274 ? 5.637 -0.088 9.414 1.00 97.31 274 ALA A O 1
ATOM 2108 N N . THR A 1 275 ? 3.418 0.074 9.083 1.00 97.44 275 THR A N 1
ATOM 2109 C CA . THR A 1 275 ? 3.323 1.531 8.980 1.00 97.44 275 THR A CA 1
ATOM 2110 C C . THR A 1 275 ? 2.483 2.014 10.151 1.00 97.44 275 THR A C 1
ATOM 2112 O O . THR A 1 275 ? 1.329 1.608 10.278 1.00 97.44 275 THR A O 1
ATOM 2115 N N . CYS A 1 276 ? 3.060 2.824 11.031 1.00 95.81 276 CYS A N 1
ATOM 2116 C CA . CYS A 1 276 ? 2.411 3.256 12.265 1.00 95.81 276 CYS A CA 1
ATOM 2117 C C . CYS A 1 276 ? 2.807 4.679 12.645 1.00 95.81 276 CYS A C 1
ATOM 2119 O O . CYS A 1 276 ? 3.839 5.206 12.221 1.00 95.81 276 CYS A O 1
ATOM 2121 N N . TYR A 1 277 ? 1.967 5.306 13.461 1.00 96.12 277 TYR A N 1
ATOM 2122 C CA . TYR A 1 277 ? 2.265 6.625 13.991 1.00 96.12 277 TYR A CA 1
ATOM 2123 C C . TYR A 1 277 ? 3.376 6.580 15.036 1.00 96.12 277 TYR A C 1
ATOM 2125 O O . TYR A 1 277 ? 3.538 5.599 15.755 1.00 96.12 277 TYR A O 1
ATOM 2133 N N . THR A 1 278 ? 4.122 7.670 15.151 1.00 93.81 278 THR A N 1
ATOM 2134 C CA . THR A 1 278 ? 5.041 7.899 16.264 1.00 93.81 278 THR A CA 1
ATOM 2135 C C . THR A 1 278 ? 4.271 8.553 17.399 1.00 93.81 278 THR A C 1
ATOM 2137 O O . THR A 1 278 ? 3.650 9.599 17.211 1.00 93.81 278 THR A O 1
ATOM 2140 N N . ASN A 1 279 ? 4.341 7.973 18.593 1.00 89.38 279 ASN A N 1
ATOM 2141 C CA . ASN A 1 279 ? 3.914 8.649 19.807 1.00 89.38 279 ASN A CA 1
ATOM 2142 C C . ASN A 1 279 ? 4.892 9.803 20.090 1.00 89.38 279 ASN A C 1
ATOM 2144 O O . ASN A 1 279 ? 6.072 9.562 20.343 1.00 89.38 279 ASN A O 1
ATOM 2148 N N . LEU A 1 280 ? 4.418 11.051 20.028 1.00 85.69 280 LEU A N 1
ATOM 2149 C CA . LEU A 1 280 ? 5.284 12.231 20.144 1.00 85.69 280 LEU A CA 1
ATOM 2150 C C . LEU A 1 280 ? 5.839 12.454 21.561 1.00 85.69 280 LEU A C 1
ATOM 2152 O O . LEU A 1 280 ? 6.881 13.087 21.701 1.00 85.69 280 LEU A O 1
ATOM 2156 N N . GLU A 1 281 ? 5.187 11.926 22.598 1.00 81.81 281 GLU A N 1
ATOM 2157 C CA . GLU A 1 281 ? 5.652 12.057 23.985 1.00 81.81 281 GLU A CA 1
ATOM 2158 C C . GLU A 1 281 ? 6.768 11.060 24.308 1.00 81.81 281 GLU A C 1
ATOM 2160 O O . GLU A 1 281 ? 7.749 11.390 24.972 1.00 81.81 281 GLU A O 1
ATOM 2165 N N . GLN A 1 282 ? 6.609 9.816 23.850 1.00 82.94 282 GLN A N 1
ATOM 2166 C CA . GLN A 1 282 ? 7.440 8.682 24.267 1.00 82.94 282 GLN A CA 1
ATOM 2167 C C . GLN A 1 282 ? 8.362 8.166 23.149 1.00 82.94 282 GLN A C 1
ATOM 2169 O O . GLN A 1 282 ? 9.232 7.327 23.399 1.00 82.94 282 GLN A O 1
ATOM 2174 N N . GLY A 1 283 ? 8.195 8.664 21.920 1.00 84.69 283 GLY A N 1
ATOM 2175 C CA . GLY A 1 283 ? 9.047 8.382 20.762 1.00 84.69 283 GLY A CA 1
ATOM 2176 C C . GLY A 1 283 ? 8.948 6.953 20.225 1.00 84.69 283 GLY A C 1
ATOM 2177 O O . GLY A 1 283 ? 9.848 6.502 19.518 1.00 84.69 283 GLY A O 1
ATOM 2178 N N . PHE A 1 284 ? 7.907 6.204 20.591 1.00 88.31 284 PHE A N 1
ATOM 2179 C CA . PHE A 1 284 ? 7.718 4.820 20.158 1.00 88.31 284 PHE A CA 1
ATOM 2180 C C . PHE A 1 284 ? 6.630 4.683 19.082 1.00 88.31 284 PHE A C 1
ATOM 2182 O O . PHE A 1 284 ? 5.790 5.573 18.956 1.00 88.31 284 PHE A O 1
ATOM 2189 N N . PRO A 1 285 ? 6.600 3.570 18.325 1.00 92.12 285 PRO A N 1
ATOM 2190 C CA . PRO A 1 285 ? 5.500 3.266 17.407 1.00 92.12 285 PRO A CA 1
ATOM 2191 C C . PRO A 1 285 ? 4.178 3.044 18.148 1.00 92.12 285 PRO A C 1
ATOM 2193 O O . PRO A 1 285 ? 4.142 2.214 19.052 1.00 92.12 285 PRO A O 1
ATOM 2196 N N . GLU A 1 286 ? 3.110 3.715 17.721 1.00 93.19 286 GLU A N 1
ATOM 2197 C CA . GLU A 1 286 ? 1.719 3.479 18.121 1.00 93.19 286 GLU A CA 1
ATOM 2198 C C . GLU A 1 286 ? 1.199 2.215 17.417 1.00 93.19 286 GLU A C 1
ATOM 2200 O O . GLU A 1 286 ? 0.918 2.242 16.216 1.00 93.19 286 GLU A O 1
ATOM 2205 N N . PRO A 1 287 ? 1.119 1.067 18.110 1.00 92.25 287 PRO A N 1
ATOM 2206 C CA . PRO A 1 287 ? 0.797 -0.199 17.468 1.00 92.25 287 PRO A CA 1
ATOM 2207 C C . PRO A 1 287 ? -0.710 -0.393 17.276 1.00 92.25 287 PRO A C 1
ATOM 2209 O O . PRO A 1 287 ? -1.124 -1.298 16.556 1.00 92.25 287 PRO A O 1
ATOM 2212 N N . LEU A 1 288 ? -1.542 0.404 17.947 1.00 91.50 288 LEU A N 1
ATOM 2213 C CA . LEU A 1 288 ? -2.987 0.218 17.963 1.00 91.50 288 LEU A CA 1
ATOM 2214 C C . LEU A 1 288 ? -3.710 1.109 16.950 1.00 91.50 288 LEU A C 1
ATOM 2216 O O . LEU A 1 288 ? -4.933 1.098 16.914 1.00 91.50 288 LEU A O 1
ATOM 2220 N N . CYS A 1 289 ? -2.965 1.835 16.114 1.00 95.38 289 CYS A N 1
ATOM 2221 C CA . CYS A 1 289 ? -3.433 2.488 14.894 1.00 95.38 289 CYS A CA 1
ATOM 2222 C C . CYS A 1 289 ? -2.346 2.335 13.820 1.00 95.38 289 CYS A C 1
ATOM 2224 O O . CYS A 1 289 ? -1.460 3.181 13.673 1.00 95.38 289 CYS A O 1
ATOM 2226 N N . ALA A 1 290 ? -2.352 1.195 13.129 1.00 97.31 290 ALA A N 1
ATOM 2227 C CA . ALA A 1 290 ? -1.243 0.785 12.270 1.00 97.31 290 ALA A CA 1
ATOM 2228 C C . ALA A 1 290 ? -1.696 -0.096 11.100 1.00 97.31 290 ALA A C 1
ATOM 2230 O O . ALA A 1 290 ? -2.692 -0.808 11.189 1.00 97.31 290 ALA A O 1
ATOM 2231 N N . ILE A 1 291 ? -0.920 -0.098 10.016 1.00 98.12 291 ILE A N 1
ATOM 2232 C CA . ILE A 1 291 ? -1.031 -1.086 8.939 1.00 98.12 291 ILE A CA 1
ATOM 2233 C C . ILE A 1 291 ? 0.103 -2.092 9.098 1.00 98.12 291 ILE A C 1
ATOM 2235 O O . ILE A 1 291 ? 1.267 -1.712 9.016 1.00 98.12 291 ILE A O 1
ATOM 2239 N N . TYR A 1 292 ? -0.213 -3.371 9.262 1.00 98.00 292 TYR A N 1
ATOM 2240 C CA . TYR A 1 292 ? 0.766 -4.451 9.327 1.00 98.00 292 TYR A CA 1
ATOM 2241 C C . TYR A 1 292 ? 0.826 -5.242 8.027 1.00 98.00 292 TYR A C 1
ATOM 2243 O O . TYR A 1 292 ? -0.204 -5.584 7.444 1.00 98.00 292 TYR A O 1
ATOM 2251 N N . THR A 1 293 ? 2.039 -5.594 7.603 1.00 97.31 293 THR A N 1
ATOM 2252 C CA . THR A 1 293 ? 2.247 -6.521 6.484 1.00 97.31 293 THR A CA 1
ATOM 2253 C C . THR A 1 293 ? 2.329 -7.963 6.999 1.00 97.31 293 THR A C 1
ATOM 2255 O O . THR A 1 293 ? 2.656 -8.182 8.168 1.00 97.31 293 THR A O 1
ATOM 2258 N N . PRO A 1 294 ? 2.143 -8.988 6.145 1.00 96.62 294 PRO A N 1
ATOM 2259 C CA . PRO A 1 294 ? 2.382 -10.390 6.510 1.00 96.62 294 PRO A CA 1
ATOM 2260 C C . PRO A 1 294 ? 3.744 -10.694 7.144 1.00 96.62 294 PRO A C 1
ATOM 2262 O O . PRO A 1 294 ? 3.884 -11.693 7.846 1.00 96.62 294 PRO A O 1
ATOM 2265 N N . LYS A 1 295 ? 4.755 -9.834 6.945 1.00 95.44 295 LYS A N 1
ATOM 2266 C CA . LYS A 1 295 ? 6.063 -9.982 7.601 1.00 95.44 295 LYS A CA 1
ATOM 2267 C C . LYS A 1 295 ? 5.954 -9.878 9.129 1.00 95.44 295 LYS A C 1
ATOM 2269 O O . LYS A 1 295 ? 6.764 -10.485 9.829 1.00 95.44 295 LYS A O 1
ATOM 2274 N N . ALA A 1 296 ? 4.954 -9.159 9.646 1.00 96.00 296 ALA A N 1
ATOM 2275 C CA . ALA A 1 296 ? 4.717 -9.004 11.078 1.00 96.00 296 ALA A CA 1
ATOM 2276 C C . ALA A 1 296 ? 4.305 -10.316 11.767 1.00 96.00 296 ALA A C 1
ATOM 2278 O O . ALA A 1 296 ? 4.605 -10.492 12.945 1.00 96.00 296 ALA A O 1
ATOM 2279 N N . HIS A 1 297 ? 3.690 -11.265 11.048 1.00 95.19 297 HIS A N 1
ATOM 2280 C CA . HIS A 1 297 ? 3.220 -12.528 11.628 1.00 95.19 297 HIS A CA 1
ATOM 2281 C C . HIS A 1 297 ? 4.344 -13.306 12.326 1.00 95.19 297 HIS A C 1
ATOM 2283 O O . HIS A 1 297 ? 4.192 -13.719 13.478 1.00 95.19 297 HIS A O 1
ATOM 2289 N N . ARG A 1 298 ? 5.494 -13.461 11.656 1.00 94.88 298 ARG A N 1
ATOM 2290 C CA . ARG A 1 298 ? 6.658 -14.153 12.227 1.00 94.88 298 ARG A CA 1
ATOM 2291 C C . ARG A 1 298 ? 7.148 -13.449 13.493 1.00 94.88 298 ARG A C 1
ATOM 2293 O O . ARG A 1 298 ? 7.341 -14.099 14.512 1.00 94.88 298 ARG A O 1
ATOM 2300 N N . ILE A 1 299 ? 7.275 -12.122 13.435 1.00 95.44 299 ILE A N 1
ATOM 2301 C CA . ILE A 1 299 ? 7.750 -11.297 14.553 1.00 95.44 299 ILE A CA 1
ATOM 2302 C C . ILE A 1 299 ? 6.819 -11.412 15.766 1.00 95.44 299 ILE A C 1
ATOM 2304 O O . ILE A 1 299 ? 7.287 -11.610 16.885 1.00 95.44 299 ILE A O 1
ATOM 2308 N N . PHE A 1 300 ? 5.503 -11.330 15.558 1.00 94.75 300 PHE A N 1
ATOM 2309 C CA . PHE A 1 300 ? 4.535 -11.486 16.643 1.00 94.75 300 PHE A CA 1
ATOM 2310 C C . PHE A 1 300 ? 4.529 -12.900 17.221 1.00 94.75 300 PHE A C 1
ATOM 2312 O O . PHE A 1 300 ? 4.404 -13.053 18.434 1.00 94.75 300 PHE A O 1
ATOM 2319 N N . THR A 1 301 ? 4.708 -13.923 16.384 1.00 94.19 301 THR A N 1
ATOM 2320 C CA . THR A 1 301 ? 4.759 -15.321 16.836 1.00 94.19 301 THR A CA 1
ATOM 2321 C C . THR A 1 301 ? 5.978 -15.566 17.724 1.00 94.19 301 THR A C 1
ATOM 2323 O O . THR A 1 301 ? 5.841 -16.106 18.821 1.00 94.19 301 THR A O 1
ATOM 2326 N N . GLU A 1 302 ? 7.156 -15.114 17.290 1.00 94.81 302 GLU A N 1
ATOM 2327 C CA . GLU A 1 302 ? 8.406 -15.219 18.053 1.00 94.81 302 GLU A CA 1
ATOM 2328 C C . GLU A 1 302 ? 8.319 -14.457 19.382 1.00 94.81 302 GLU A C 1
ATOM 2330 O O . GLU A 1 302 ? 8.673 -14.989 20.434 1.00 94.81 302 GLU A O 1
ATOM 2335 N N . ALA A 1 303 ? 7.785 -13.231 19.361 1.00 94.00 303 ALA A N 1
ATOM 2336 C CA . ALA A 1 303 ? 7.601 -12.434 20.568 1.00 94.00 303 ALA A CA 1
ATOM 2337 C C . ALA A 1 303 ? 6.643 -13.097 21.568 1.00 94.00 303 ALA A C 1
ATOM 2339 O O . ALA A 1 303 ? 6.937 -13.137 22.763 1.00 94.00 303 ALA A O 1
ATOM 2340 N N . TYR A 1 304 ? 5.531 -13.656 21.083 1.00 92.06 304 TYR A N 1
ATOM 2341 C CA . TYR A 1 304 ? 4.564 -14.360 21.921 1.00 92.06 304 TYR A CA 1
ATOM 2342 C C . TYR A 1 304 ? 5.187 -15.588 22.595 1.00 92.06 304 TYR A C 1
ATOM 2344 O O . TYR A 1 304 ? 5.047 -15.764 23.804 1.00 92.06 304 TYR A O 1
ATOM 2352 N N . GLN A 1 305 ? 5.937 -16.401 21.844 1.00 92.19 305 GLN A N 1
ATOM 2353 C CA . GLN A 1 305 ? 6.657 -17.564 22.381 1.00 92.19 305 GLN A CA 1
ATOM 2354 C C . GLN A 1 305 ? 7.731 -17.169 23.407 1.00 92.19 305 GLN A C 1
ATOM 2356 O O . GLN A 1 305 ? 7.954 -17.894 24.374 1.00 92.19 305 GLN A O 1
ATOM 2361 N N . ALA A 1 306 ? 8.355 -16.002 23.234 1.00 93.62 306 ALA A N 1
ATOM 2362 C CA . ALA A 1 306 ? 9.314 -15.433 24.177 1.00 93.62 306 ALA A CA 1
ATOM 2363 C C . ALA A 1 306 ? 8.664 -14.738 25.395 1.00 93.62 306 ALA A C 1
ATOM 2365 O O . ALA A 1 306 ? 9.373 -14.168 26.225 1.00 93.62 306 ALA A O 1
ATOM 2366 N N . GLY A 1 307 ? 7.330 -14.741 25.514 1.00 92.38 307 GLY A N 1
ATOM 2367 C CA . GLY A 1 307 ? 6.607 -14.099 26.617 1.00 92.38 307 GLY A CA 1
ATOM 2368 C C . GLY A 1 307 ? 6.555 -12.567 26.542 1.00 92.38 307 GLY A C 1
ATOM 2369 O O . GLY A 1 307 ? 6.301 -11.899 27.547 1.00 92.38 307 GLY A O 1
ATOM 2370 N N . ILE A 1 308 ? 6.804 -11.982 25.367 1.00 92.62 308 ILE A N 1
ATOM 2371 C CA . ILE A 1 308 ? 6.749 -10.538 25.123 1.00 92.62 308 ILE A CA 1
ATOM 2372 C C . ILE A 1 308 ? 5.399 -10.203 24.482 1.00 92.62 308 ILE A C 1
ATOM 2374 O O . ILE A 1 308 ? 5.202 -10.391 23.287 1.00 92.62 308 ILE A O 1
ATOM 2378 N N . TYR A 1 309 ? 4.474 -9.652 25.272 1.00 90.75 309 TYR A N 1
ATOM 2379 C CA . TYR A 1 309 ? 3.095 -9.388 24.823 1.00 90.75 309 TYR A CA 1
ATOM 2380 C C . TYR A 1 309 ? 2.785 -7.920 24.507 1.00 90.75 309 TYR A C 1
ATOM 2382 O O . TYR A 1 309 ? 1.718 -7.608 23.988 1.00 90.75 309 TYR A O 1
ATOM 2390 N N . CYS A 1 310 ? 3.684 -6.996 24.854 1.00 90.81 310 CYS A N 1
ATOM 2391 C CA . CYS A 1 310 ? 3.485 -5.563 24.642 1.00 90.81 310 CYS A CA 1
ATOM 2392 C C . CYS A 1 310 ? 3.862 -5.189 23.199 1.00 90.81 310 CYS A C 1
ATOM 2394 O O . CYS A 1 310 ? 5.057 -5.216 22.892 1.00 90.81 310 CYS A O 1
ATOM 2396 N N . PRO A 1 311 ? 2.916 -4.782 22.327 1.00 91.12 311 PRO A N 1
ATOM 2397 C CA . PRO A 1 311 ? 3.230 -4.529 20.921 1.00 91.12 311 PRO A CA 1
ATOM 2398 C C . PRO A 1 311 ? 4.278 -3.430 20.719 1.00 91.12 311 PRO A C 1
ATOM 2400 O O . PRO A 1 311 ? 5.147 -3.573 19.867 1.00 91.12 311 PRO A O 1
ATOM 2403 N N . VAL A 1 312 ? 4.291 -2.396 21.568 1.00 93.06 312 VAL A N 1
ATOM 2404 C CA . VAL A 1 312 ? 5.325 -1.346 21.542 1.00 93.06 312 VAL A CA 1
ATOM 2405 C C . VAL A 1 312 ? 6.733 -1.939 21.682 1.00 93.06 312 VAL A C 1
ATOM 2407 O O . VAL A 1 312 ? 7.625 -1.612 20.900 1.00 93.06 312 VAL A O 1
ATOM 2410 N N . LYS A 1 313 ? 6.942 -2.852 22.645 1.00 93.62 313 LYS A N 1
ATOM 2411 C CA . LYS A 1 313 ? 8.244 -3.514 22.851 1.00 93.62 313 LYS A CA 1
ATOM 2412 C C . LYS A 1 313 ? 8.648 -4.369 21.651 1.00 93.62 313 LYS A C 1
ATOM 2414 O O . LYS A 1 313 ? 9.835 -4.477 21.366 1.00 93.62 313 LYS A O 1
ATOM 2419 N N . ILE A 1 314 ? 7.668 -4.956 20.969 1.00 94.69 314 ILE A N 1
ATOM 2420 C CA . ILE A 1 314 ? 7.890 -5.828 19.814 1.00 94.69 314 ILE A CA 1
ATOM 2421 C C . ILE A 1 314 ? 8.268 -5.019 18.580 1.00 94.69 314 ILE A C 1
ATOM 2423 O O . ILE A 1 314 ? 9.160 -5.438 17.854 1.00 94.69 314 ILE A O 1
ATOM 2427 N N . LEU A 1 315 ? 7.619 -3.873 18.348 1.00 94.50 315 LEU A N 1
ATOM 2428 C CA . LEU A 1 315 ? 7.853 -3.044 17.163 1.00 94.50 315 LEU A CA 1
ATOM 2429 C C . LEU A 1 315 ? 9.101 -2.171 17.263 1.00 94.50 315 LEU A C 1
ATOM 2431 O O . LEU A 1 315 ? 9.738 -1.919 16.247 1.00 94.50 315 LEU A O 1
ATOM 2435 N N . LYS A 1 316 ? 9.471 -1.719 18.466 1.00 93.12 316 LYS A N 1
ATOM 2436 C CA . LYS A 1 316 ? 10.611 -0.812 18.672 1.00 93.12 316 LYS A CA 1
ATOM 2437 C C . LYS A 1 316 ? 11.925 -1.258 17.993 1.00 93.12 316 LYS A C 1
ATOM 2439 O O . LYS A 1 316 ? 12.589 -0.392 17.433 1.00 93.12 316 LYS A O 1
ATOM 2444 N N . PRO A 1 317 ? 12.330 -2.545 18.012 1.00 93.56 317 PRO A N 1
ATOM 2445 C CA . PRO A 1 317 ? 13.553 -2.991 17.337 1.00 93.56 317 PRO A CA 1
ATOM 2446 C C . PRO A 1 317 ? 13.373 -3.334 15.847 1.00 93.56 317 PRO A C 1
ATOM 2448 O O . PRO A 1 317 ? 14.311 -3.825 15.226 1.00 93.56 317 PRO A O 1
ATOM 2451 N N . GLN A 1 318 ? 12.182 -3.155 15.274 1.00 94.06 318 GLN A N 1
ATOM 2452 C CA . GLN A 1 318 ? 11.830 -3.690 13.959 1.00 94.06 318 GLN A CA 1
ATOM 2453 C C . GLN A 1 318 ? 11.776 -2.597 12.889 1.00 94.06 318 GLN A C 1
ATOM 2455 O O . GLN A 1 318 ? 11.492 -1.440 13.205 1.00 94.06 318 GLN A O 1
ATOM 2460 N N . PRO A 1 319 ? 11.972 -2.948 11.605 1.00 92.31 319 PRO A N 1
ATOM 2461 C CA . PRO A 1 319 ? 11.856 -1.993 10.512 1.00 92.31 319 PRO A CA 1
ATOM 2462 C C . PRO A 1 319 ? 10.385 -1.607 10.299 1.00 92.31 319 PRO A C 1
ATOM 2464 O O . PRO A 1 319 ? 9.645 -2.299 9.593 1.00 92.31 319 PRO A O 1
ATOM 2467 N N . CYS A 1 320 ? 9.970 -0.507 10.926 1.00 94.94 320 CYS A N 1
ATOM 2468 C CA . CYS A 1 320 ? 8.653 0.109 10.774 1.00 94.94 320 CYS A CA 1
ATOM 2469 C C . CYS A 1 320 ? 8.769 1.423 9.997 1.00 94.94 320 CYS A C 1
ATOM 2471 O O . CYS A 1 320 ? 9.724 2.178 10.180 1.00 94.94 320 CYS A O 1
ATOM 2473 N N . THR A 1 321 ? 7.766 1.727 9.181 1.00 96.00 321 THR A N 1
ATOM 2474 C CA . THR A 1 321 ? 7.567 3.077 8.653 1.00 96.00 321 THR A CA 1
ATOM 2475 C C . THR A 1 321 ? 6.881 3.905 9.731 1.00 96.00 321 THR A C 1
ATOM 2477 O O . THR A 1 321 ? 5.705 3.689 10.021 1.00 96.00 321 THR A O 1
ATOM 2480 N N . LEU A 1 322 ? 7.625 4.825 10.341 1.00 95.69 322 LEU A N 1
ATOM 2481 C CA . LEU A 1 322 ? 7.116 5.716 11.379 1.00 95.69 322 LEU A CA 1
ATOM 2482 C C . LEU A 1 322 ? 6.690 7.050 10.769 1.00 95.69 322 LEU A C 1
ATOM 2484 O O . LEU A 1 322 ? 7.468 7.680 10.052 1.00 95.69 322 LEU A O 1
ATOM 2488 N N . ILE A 1 323 ? 5.468 7.486 11.070 1.00 95.62 323 ILE A N 1
ATOM 2489 C CA . ILE A 1 323 ? 4.925 8.767 10.599 1.00 95.62 323 ILE A CA 1
ATOM 2490 C C . ILE A 1 323 ? 4.459 9.627 11.771 1.00 95.62 323 ILE A C 1
ATOM 2492 O O . ILE A 1 323 ? 4.028 9.109 12.797 1.00 95.62 323 ILE A O 1
ATOM 2496 N N . ASN A 1 324 ? 4.536 10.949 11.641 1.00 94.81 324 ASN A N 1
ATOM 2497 C CA . ASN A 1 324 ? 4.067 11.846 12.697 1.00 94.81 324 ASN A CA 1
ATOM 2498 C C . ASN A 1 324 ? 2.558 12.087 12.558 1.00 94.81 324 ASN A C 1
ATOM 2500 O O . ASN A 1 324 ? 2.087 12.300 11.438 1.00 94.81 324 ASN A O 1
ATOM 2504 N N . PRO A 1 325 ? 1.785 12.067 13.657 1.00 91.56 325 PRO A N 1
ATOM 2505 C CA . PRO A 1 325 ? 0.371 12.412 13.597 1.00 91.56 325 PRO A CA 1
ATOM 2506 C C . PRO A 1 325 ? 0.183 13.862 13.152 1.00 91.56 325 PRO A C 1
ATOM 2508 O O . PRO A 1 325 ? 0.859 14.763 13.644 1.00 91.56 325 PRO A O 1
ATOM 2511 N N . GLN A 1 326 ? -0.767 14.091 12.243 1.00 88.75 326 GLN A N 1
ATOM 2512 C CA . GLN A 1 326 ? -1.187 15.447 11.870 1.00 88.75 326 GLN A CA 1
ATOM 2513 C C . GLN A 1 326 ? -2.013 16.103 12.985 1.00 88.75 326 GLN A C 1
ATOM 2515 O O . GLN A 1 326 ? -1.983 17.319 13.150 1.00 88.75 326 GLN A O 1
ATOM 2520 N N . ASN A 1 327 ? -2.726 15.285 13.761 1.00 89.12 327 ASN A N 1
ATOM 2521 C CA . ASN A 1 327 ? -3.477 15.686 14.938 1.00 89.12 327 ASN A CA 1
ATOM 2522 C C . ASN A 1 327 ? -3.310 14.614 16.023 1.00 89.12 327 ASN A C 1
ATOM 2524 O O . ASN A 1 327 ? -3.748 13.479 15.852 1.00 89.12 327 ASN A O 1
ATOM 2528 N N . VAL A 1 328 ? -2.660 14.970 17.133 1.00 86.62 328 VAL A N 1
ATOM 2529 C CA . VAL A 1 328 ? -2.351 14.030 18.226 1.00 86.62 328 VAL A CA 1
ATOM 2530 C C . VAL A 1 328 ? -3.623 13.537 18.917 1.00 86.62 328 VAL A C 1
ATOM 2532 O O . VAL A 1 328 ? -3.668 12.388 19.351 1.00 86.62 328 VAL A O 1
ATOM 2535 N N . CYS A 1 329 ? -4.676 14.362 18.959 1.00 86.81 329 CYS A N 1
ATOM 2536 C CA . CYS A 1 329 ? -5.934 14.013 19.615 1.00 86.81 329 CYS A CA 1
ATOM 2537 C C . CYS A 1 329 ? -6.598 12.773 19.004 1.00 86.81 329 CYS A C 1
ATOM 2539 O O . CYS A 1 329 ? -7.229 12.003 19.721 1.00 86.81 329 CYS A O 1
ATOM 2541 N N . GLU A 1 330 ? -6.399 12.535 17.703 1.00 88.94 330 GLU A N 1
ATOM 2542 C CA . GLU A 1 330 ? -6.962 11.383 16.982 1.00 88.94 330 GLU A CA 1
ATOM 2543 C C . GLU A 1 330 ? -6.356 10.041 17.427 1.00 88.94 330 GLU A C 1
ATOM 2545 O O . GLU A 1 330 ? -6.933 8.993 17.156 1.00 88.94 330 GLU A O 1
ATOM 2550 N N . LEU A 1 331 ? -5.214 10.068 18.124 1.00 89.12 331 LEU A N 1
ATOM 2551 C CA . LEU A 1 331 ? -4.512 8.887 18.634 1.00 89.12 331 LEU A CA 1
ATOM 2552 C C . LEU A 1 331 ? -4.534 8.788 20.168 1.00 89.12 331 LEU A C 1
ATOM 2554 O O . LEU A 1 331 ? -3.845 7.944 20.740 1.00 89.12 331 LEU A O 1
ATOM 2558 N N . MET A 1 332 ? -5.291 9.647 20.855 1.00 84.75 332 MET A N 1
ATOM 2559 C CA . MET A 1 332 ? -5.400 9.579 22.311 1.00 84.75 332 MET A CA 1
ATOM 2560 C C . MET A 1 332 ? -6.324 8.436 22.736 1.00 84.75 332 MET A C 1
ATOM 2562 O O . MET A 1 332 ? -7.467 8.337 22.291 1.00 84.75 332 MET A O 1
ATOM 2566 N N . ASN A 1 333 ? -5.825 7.589 23.637 1.00 83.88 333 ASN A N 1
ATOM 2567 C CA . ASN A 1 333 ? -6.591 6.491 24.218 1.00 83.88 333 ASN A CA 1
ATOM 2568 C C . ASN A 1 333 ? -7.567 7.001 25.277 1.00 83.88 333 ASN A C 1
ATOM 2570 O O . ASN A 1 333 ? -7.166 7.703 26.204 1.00 83.88 333 ASN A O 1
ATOM 2574 N N . ILE A 1 334 ? -8.802 6.519 25.224 1.00 82.69 334 ILE A N 1
ATOM 2575 C CA . ILE A 1 334 ? -9.846 6.849 26.195 1.00 82.69 334 ILE A CA 1
ATOM 2576 C C . ILE A 1 334 ? -9.894 5.765 27.256 1.00 82.69 334 ILE A C 1
ATOM 2578 O O . ILE A 1 334 ? -10.229 4.612 26.979 1.00 82.69 334 ILE A O 1
ATOM 2582 N N . ASN A 1 335 ? -9.487 6.103 28.477 1.00 79.12 335 ASN A N 1
ATOM 2583 C CA . ASN A 1 335 ? -9.270 5.142 29.553 1.00 79.12 335 ASN A CA 1
ATOM 2584 C C . ASN A 1 335 ? -10.150 5.365 30.780 1.00 79.12 335 ASN A C 1
ATOM 2586 O O . ASN A 1 335 ? -10.318 4.403 31.541 1.00 79.12 335 ASN A O 1
ATOM 2590 N N . THR A 1 336 ? -10.677 6.576 30.968 1.00 77.50 336 THR A N 1
ATOM 2591 C CA . THR A 1 336 ? -11.571 6.934 32.076 1.00 77.50 336 THR A CA 1
ATOM 2592 C C . THR A 1 336 ? -12.878 7.590 31.591 1.00 77.50 336 THR A C 1
ATOM 2594 O O . THR A 1 336 ? -12.966 8.029 30.440 1.00 77.50 336 THR A O 1
ATOM 2597 N N . PRO A 1 337 ? -13.929 7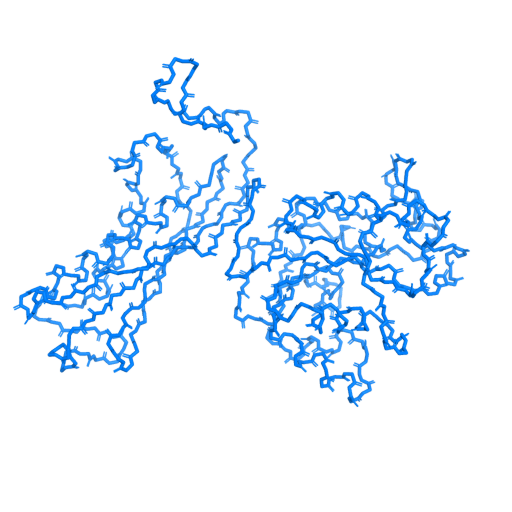.642 32.434 1.00 77.38 337 PRO A N 1
ATOM 2598 C CA . PRO A 1 337 ? -15.163 8.360 32.110 1.00 77.38 337 PRO A CA 1
ATOM 2599 C C . PRO A 1 337 ? -14.946 9.854 31.830 1.00 77.38 337 PRO A C 1
ATOM 2601 O O . PRO A 1 337 ? -15.657 10.424 31.009 1.00 77.38 337 PRO A O 1
ATOM 2604 N N . GLU A 1 338 ? -13.958 10.480 32.474 1.00 78.00 338 GLU A N 1
ATOM 2605 C CA . GLU A 1 338 ? -13.584 11.878 32.237 1.00 78.00 338 GLU A CA 1
ATOM 2606 C C . GLU A 1 338 ? -12.990 12.071 30.837 1.00 78.00 338 GLU A C 1
ATOM 2608 O O . GLU A 1 338 ? -13.379 13.009 30.143 1.00 78.00 338 GLU A O 1
ATOM 2613 N N . ASP A 1 339 ? -12.120 11.152 30.391 1.00 77.38 339 ASP A N 1
ATOM 2614 C CA . ASP A 1 339 ? -11.607 11.145 29.015 1.00 77.38 339 ASP A CA 1
ATOM 2615 C C . ASP A 1 339 ? -12.773 11.071 28.018 1.00 77.38 339 ASP A C 1
ATOM 2617 O O . ASP A 1 339 ? -12.816 11.807 27.034 1.00 77.38 339 ASP A O 1
ATOM 2621 N N . TYR A 1 340 ? -13.750 10.201 28.291 1.00 78.62 340 TYR A N 1
ATOM 2622 C CA . TYR A 1 340 ? -14.917 10.017 27.432 1.00 78.62 340 TYR A CA 1
ATOM 2623 C C . TYR A 1 340 ? -15.816 11.262 27.378 1.00 78.62 340 TYR A C 1
ATOM 2625 O O . TYR A 1 340 ? -16.278 11.624 26.302 1.00 78.62 340 TYR A O 1
ATOM 2633 N N . ALA A 1 341 ? -16.000 11.961 28.501 1.00 78.50 341 ALA A N 1
ATOM 2634 C CA . ALA A 1 341 ? -16.775 13.202 28.558 1.00 78.50 341 ALA A CA 1
ATOM 2635 C C . ALA A 1 341 ? -16.117 14.380 27.812 1.00 78.50 341 ALA A C 1
ATOM 2637 O O . ALA A 1 341 ? -16.778 15.384 27.557 1.00 78.50 341 ALA A O 1
ATOM 2638 N N . SER A 1 342 ? -14.825 14.277 27.483 1.00 76.00 342 SER A N 1
ATOM 2639 C CA . SER A 1 342 ? -14.091 15.297 26.722 1.00 76.00 342 SER A CA 1
ATOM 2640 C C . SER A 1 342 ? -14.228 15.165 25.199 1.00 76.00 342 SER A C 1
ATOM 2642 O O . SER A 1 342 ? -13.711 16.008 24.466 1.00 76.00 342 SER A O 1
ATOM 2644 N N . ILE A 1 343 ? -14.904 14.119 24.711 1.00 75.69 343 ILE A N 1
ATOM 2645 C CA . ILE A 1 343 ? -15.140 13.906 23.281 1.00 75.69 343 ILE A CA 1
ATOM 2646 C C . ILE A 1 343 ? -16.371 14.703 22.839 1.00 75.69 343 ILE A C 1
ATOM 2648 O O . ILE A 1 343 ? -17.416 14.645 23.485 1.00 75.69 343 ILE A O 1
ATOM 2652 N N . ASP A 1 344 ? -16.285 15.358 21.682 1.00 68.44 344 ASP A N 1
ATOM 2653 C CA . ASP A 1 344 ? -17.468 15.894 21.007 1.00 68.44 344 ASP A CA 1
ATOM 2654 C C . ASP A 1 344 ? -18.361 14.739 20.506 1.00 68.44 344 ASP A C 1
ATOM 2656 O O . ASP A 1 344 ? -17.949 13.930 19.663 1.00 68.44 344 ASP A O 1
ATOM 2660 N N . HIS A 1 345 ? -19.565 14.648 21.078 1.00 63.56 345 HIS A N 1
ATOM 2661 C CA . HIS A 1 345 ? -20.562 13.590 20.863 1.00 63.56 345 HIS A CA 1
ATOM 2662 C C . HIS A 1 345 ? -21.662 13.928 19.862 1.00 63.56 345 HIS A C 1
ATOM 2664 O O . HIS A 1 345 ? -21.807 15.095 19.438 1.00 63.56 345 HIS A O 1
#

Sequence (345 aa):
MNLSHLDANNQPKMVDISSKSSTLRRATAQAKIQLPSCLQTYVKGDEILLKKGAVFQTAIIAGTMAVKKTEELIPFCHQIPIESCTFAIEINSDLLVTIQCTVKTTAKTGVEMEALCGVTIAALTIYDMCKSLSPHIVIRDTQLLIKTGGKTTLLERPLYGLILTGGHSKRMGQDKALLNYHGQPYAIDLYKLMQSYCQQVYLSARPNQWLETPLASLPTLPDHVSSVGPISGLLTAFQTYPNVNWLVIACDLMQVKASTIEYLLTHYEGMTIATCYTNLEQGFPEPLCAIYTPKAHRIFTEAYQAGIYCPVKILKPQPCTLINPQNVCELMNINTPEDYASIDH